Protein AF-A0A6A6WQZ1-F1 (afdb_monomer)

pLDDT: mean 73.21, std 25.08, range [26.8, 96.75]

Foldseek 3Di:
DDDDDDDDDDDDDDDDDDDDDDDDDDDDDDDDDDDDDDDDDDDDDDDDDDDDDDDDDDDDDDDDDDDDPPPPPPPPDDDPPVFKDFDDDDDDDFDPQDPQFLDQDADPDPVFFDFDVVFFFCQPVVQAGVVGYQWDLDAQADADQWALDRAPPDNHDPPDDTDGCLVNQKTWAFQQCADPVGRGGPRGIDIDADPNVGRIDGPHSRDPVVSVVVRVVSVVVRCNGSVDDFQDLVLLLLLLVCCVVCVRGHLSSSQNNSCNAQQPDDFDPDPPDRDSPDPGDRSSRSSVVCSNCVVCSNVSHRDDGPDDPPPPDDDDD

Sequence (317 aa):
MSKRHASPSSAEDRPDTKKPKTTRPDANHNDPNDQLSRSPTLETTKRDVDVPNQENDAEDNDKDAPSKEVQKKLVKTKPPVEIFTACPIPNIVIPPVQPNWGIKPFSTNPLGPQPHPNSPPARTSNAATDPPLWEDRKWRFKSGRYQKSFRPGSPGNPNGPNLDQEDNLVIRLMDMRPTRKDKTPRRIPMVYYYEAKALRKPIDWTDADTLHILNNRRSDNIKSVTRDLPWTESERKYLAKLLIEYPDASITELTERHNYYFMGNFTETTAFSSARLSDGRTIESVRHEYLTWKKEYDAGNVPPADRGPKDTSKEKK

Radius of gyration: 32.29 Å; Cα contacts (8 Å, |Δi|>4): 344; chains: 1; bounding box: 132×78×53 Å

Organism: NCBI:txid1314802

Mean predicted aligned error: 16.2 Å

Structure (mmCIF, N/CA/C/O backbone):
data_AF-A0A6A6WQZ1-F1
#
_entry.id   AF-A0A6A6WQZ1-F1
#
loop_
_atom_site.group_PDB
_atom_site.id
_atom_site.type_symbol
_atom_site.label_atom_id
_atom_site.label_alt_id
_atom_site.label_comp_id
_atom_site.label_asym_id
_atom_site.label_entity_id
_atom_site.label_seq_id
_atom_site.pdbx_PDB_ins_code
_atom_site.Cartn_x
_atom_site.Cartn_y
_atom_site.Cartn_z
_atom_site.occupancy
_atom_site.B_iso_or_equiv
_atom_site.auth_seq_id
_atom_site.auth_comp_id
_atom_site.auth_asym_id
_atom_site.auth_atom_id
_atom_site.pdbx_PDB_model_num
ATOM 1 N N . MET A 1 1 ? -72.504 7.479 -18.243 1.00 38.44 1 MET A N 1
ATOM 2 C CA . MET A 1 1 ? -73.138 8.699 -17.682 1.00 38.44 1 MET A CA 1
ATOM 3 C C . MET A 1 1 ? -72.084 9.811 -17.605 1.00 38.44 1 MET A C 1
ATOM 5 O O . MET A 1 1 ? -70.916 9.461 -17.566 1.00 38.44 1 MET A O 1
ATOM 9 N N . SER A 1 2 ? -72.502 11.085 -17.685 1.00 42.31 2 SER A N 1
ATOM 10 C CA . SER A 1 2 ? -71.783 12.387 -17.542 1.00 42.31 2 SER A CA 1
ATOM 11 C C . SER A 1 2 ? -70.255 12.374 -17.286 1.00 42.31 2 SER A C 1
ATOM 13 O O . SER A 1 2 ? -69.823 11.740 -16.336 1.00 42.31 2 SER A O 1
ATOM 15 N N . LYS A 1 3 ? -69.343 13.032 -18.034 1.00 45.16 3 LYS A N 1
ATOM 16 C CA . LYS A 1 3 ? -69.247 14.413 -18.599 1.00 45.16 3 LYS A CA 1
ATOM 17 C C . LYS A 1 3 ? -69.367 15.579 -17.590 1.00 45.16 3 LYS A C 1
ATOM 19 O O . LYS A 1 3 ? -70.483 15.886 -17.182 1.00 45.16 3 LYS A O 1
ATOM 24 N N . ARG A 1 4 ? -68.235 16.272 -17.333 1.00 46.56 4 ARG A N 1
ATOM 25 C CA . ARG A 1 4 ? -67.964 17.733 -17.097 1.00 46.56 4 ARG A CA 1
ATOM 26 C C . ARG A 1 4 ? -66.522 17.847 -16.535 1.00 46.56 4 ARG A C 1
ATOM 28 O O . ARG A 1 4 ? -66.196 17.088 -15.637 1.00 46.56 4 ARG A O 1
ATOM 35 N N . HIS A 1 5 ? -65.547 18.520 -17.161 1.00 41.59 5 HIS A N 1
ATOM 36 C CA . HIS A 1 5 ? -65.318 19.976 -17.306 1.00 41.59 5 HIS A CA 1
ATOM 37 C C . HIS A 1 5 ? -65.228 20.757 -15.980 1.00 41.59 5 HIS A C 1
ATOM 39 O O . HIS A 1 5 ? -66.264 20.962 -15.356 1.00 41.59 5 HIS A O 1
ATOM 45 N N . ALA A 1 6 ? -64.043 21.292 -15.631 1.00 41.00 6 ALA A N 1
ATOM 46 C CA . ALA A 1 6 ? -63.687 22.719 -15.809 1.00 41.00 6 ALA A CA 1
ATOM 47 C C . ALA A 1 6 ? -62.417 23.143 -15.022 1.00 41.00 6 ALA A C 1
ATOM 49 O O . ALA A 1 6 ? -62.263 22.788 -13.859 1.00 41.00 6 ALA A O 1
ATOM 50 N N . SER A 1 7 ? -61.589 23.996 -15.639 1.00 41.81 7 SER A N 1
ATOM 51 C CA . SER A 1 7 ? -60.687 24.959 -14.971 1.00 41.81 7 SER A CA 1
ATOM 52 C C . SER A 1 7 ? -61.086 26.369 -15.433 1.00 41.81 7 SER A C 1
ATOM 54 O O . SER A 1 7 ? -61.487 26.509 -16.591 1.00 41.81 7 SER A O 1
ATOM 56 N N . PRO A 1 8 ? -61.049 27.394 -14.562 1.00 53.19 8 PRO A N 1
ATOM 57 C CA . PRO A 1 8 ? -60.211 28.597 -14.794 1.00 53.19 8 PRO A CA 1
ATOM 58 C C . PRO A 1 8 ? -59.535 29.092 -13.481 1.00 53.19 8 PRO A C 1
ATOM 60 O O . PRO A 1 8 ? -60.045 28.831 -12.401 1.00 53.19 8 PRO A O 1
ATOM 63 N N . SER A 1 9 ? -58.312 29.641 -13.453 1.00 37.84 9 SER A N 1
ATOM 64 C CA . SER A 1 9 ? -57.797 30.934 -13.975 1.00 37.84 9 SER A CA 1
ATOM 65 C C . SER A 1 9 ? -58.206 32.190 -13.180 1.00 37.84 9 SER A C 1
ATOM 67 O O . SER A 1 9 ? -59.390 32.514 -13.158 1.00 37.84 9 SER A O 1
ATOM 69 N N . SER A 1 10 ? -57.210 32.913 -12.628 1.00 38.06 10 SER A N 1
ATOM 70 C CA . SER A 1 10 ? -57.049 34.391 -12.447 1.00 38.06 10 SER A CA 1
ATOM 71 C C . SER A 1 10 ? -55.924 34.627 -11.411 1.00 38.06 10 SER A C 1
ATOM 73 O O . SER A 1 10 ? -55.956 33.994 -10.362 1.00 38.06 10 SER A O 1
ATOM 75 N N . ALA A 1 11 ? -54.792 35.276 -11.727 1.00 36.31 11 ALA A N 1
ATOM 76 C CA . ALA A 1 11 ? -54.570 36.738 -11.802 1.00 36.31 11 ALA A CA 1
ATOM 77 C C . ALA A 1 11 ? -54.721 37.405 -10.417 1.00 36.31 11 ALA A C 1
ATOM 79 O O . ALA A 1 11 ? -55.647 37.071 -9.695 1.00 36.31 11 ALA A O 1
ATOM 80 N N . GLU A 1 12 ? -53.920 38.345 -9.925 1.00 36.75 12 GLU A N 1
ATOM 81 C CA . GLU A 1 12 ? -52.707 39.092 -10.287 1.00 36.75 12 GLU A CA 1
ATOM 82 C C . GLU A 1 12 ? -52.446 39.953 -9.028 1.00 36.75 12 GLU A C 1
ATOM 84 O O . GLU A 1 12 ? -53.422 40.470 -8.493 1.00 36.75 12 GLU A O 1
ATOM 89 N N . ASP A 1 13 ? -51.205 40.151 -8.557 1.00 40.47 13 ASP A N 1
ATOM 90 C CA . ASP A 1 13 ? -50.828 41.470 -8.005 1.00 40.47 13 ASP A CA 1
ATOM 91 C C . ASP A 1 13 ? -49.309 41.674 -7.814 1.00 40.47 13 ASP A C 1
ATOM 93 O O . ASP A 1 13 ? -48.559 40.774 -7.425 1.00 40.47 13 ASP A O 1
ATOM 97 N N . ARG A 1 14 ? -48.870 42.908 -8.079 1.00 40.16 14 ARG A N 1
ATOM 98 C CA . ARG A 1 14 ? -47.557 43.533 -7.801 1.00 40.16 14 ARG A CA 1
ATOM 99 C C . ARG A 1 14 ? -47.879 45.020 -7.585 1.00 40.16 14 ARG A C 1
ATOM 101 O O . ARG A 1 14 ? -48.588 45.552 -8.436 1.00 40.16 14 ARG A O 1
ATOM 108 N N . PRO A 1 15 ? -47.339 45.732 -6.568 1.00 50.59 15 PRO A N 1
ATOM 109 C CA . PRO A 1 15 ? -45.917 46.147 -6.557 1.00 50.59 15 PRO A CA 1
ATOM 110 C C . PRO A 1 15 ? -45.350 46.263 -5.096 1.00 50.59 15 PRO A C 1
ATOM 112 O O . PRO A 1 15 ? -45.863 45.584 -4.216 1.00 50.59 15 PRO A O 1
ATOM 115 N N . ASP A 1 16 ? -44.296 47.007 -4.702 1.00 35.72 16 ASP A N 1
ATOM 116 C CA . ASP A 1 16 ? -43.345 47.877 -5.420 1.00 35.72 16 ASP A CA 1
ATOM 117 C C . ASP A 1 16 ? -41.911 47.917 -4.799 1.00 35.72 16 ASP A C 1
ATOM 119 O O . ASP A 1 16 ? -41.604 47.279 -3.795 1.00 35.72 16 ASP A O 1
ATOM 123 N N . THR A 1 17 ? -41.033 48.702 -5.431 1.00 37.03 17 THR A N 1
ATOM 124 C CA . THR A 1 17 ? -39.712 49.236 -5.035 1.00 37.03 17 THR A CA 1
ATOM 125 C C . THR A 1 17 ? -39.375 49.479 -3.541 1.00 37.03 17 THR A C 1
ATOM 127 O O . THR A 1 17 ? -40.153 50.034 -2.768 1.00 37.03 17 THR A O 1
ATOM 130 N N . LYS A 1 18 ? -38.082 49.284 -3.194 1.00 39.72 18 LYS A N 1
ATOM 131 C CA . LYS A 1 18 ? -37.127 50.385 -2.866 1.00 39.72 18 LYS A CA 1
ATOM 132 C C . LYS A 1 18 ? -35.664 49.919 -2.703 1.00 39.72 18 LYS A C 1
ATOM 134 O O . LYS A 1 18 ? -35.382 48.928 -2.043 1.00 39.72 18 LYS A O 1
ATOM 139 N N . LYS A 1 19 ? -34.721 50.687 -3.275 1.00 43.44 19 LYS A N 1
ATOM 140 C CA . LYS A 1 19 ? -33.262 50.653 -2.990 1.00 43.44 19 LYS A CA 1
ATOM 141 C C . LYS A 1 19 ? -32.906 51.717 -1.934 1.00 43.44 19 LYS A C 1
ATOM 143 O O . LYS A 1 19 ? -33.591 52.736 -1.868 1.00 43.44 19 LYS A O 1
ATOM 148 N N . PRO A 1 20 ? -31.803 51.542 -1.186 1.00 43.19 20 PRO A N 1
ATOM 149 C CA . PRO A 1 20 ? -30.612 52.405 -1.361 1.00 43.19 20 PRO A CA 1
ATOM 150 C C . PRO A 1 20 ? -29.307 51.568 -1.391 1.00 43.19 20 PRO A C 1
ATOM 152 O O . PRO A 1 20 ? -29.248 50.503 -0.795 1.00 43.19 20 PRO A O 1
ATOM 155 N N . LYS A 1 21 ? -28.279 51.837 -2.210 1.00 34.66 21 LYS A N 1
ATOM 156 C CA . LYS A 1 21 ? -27.406 53.020 -2.431 1.00 34.66 21 LYS A CA 1
ATOM 157 C C . LYS A 1 21 ? -26.133 53.025 -1.552 1.00 34.66 21 LYS A C 1
ATOM 159 O O . LYS A 1 21 ? -26.102 53.619 -0.487 1.00 34.66 21 LYS A O 1
ATOM 164 N N . THR A 1 22 ? -25.104 52.372 -2.099 1.00 35.00 22 THR A N 1
ATOM 165 C CA . THR A 1 22 ? -23.663 52.712 -2.145 1.00 35.00 22 THR A CA 1
ATOM 166 C C . THR A 1 22 ? -23.015 53.581 -1.054 1.00 35.00 22 THR A C 1
ATOM 168 O O . THR A 1 22 ? -23.279 54.779 -1.007 1.00 35.00 22 THR A O 1
ATOM 171 N N . THR A 1 23 ? -21.944 53.046 -0.444 1.00 33.31 23 THR A N 1
ATOM 172 C CA . THR A 1 23 ? -20.704 53.813 -0.188 1.00 33.31 23 THR A CA 1
ATOM 173 C C . THR A 1 23 ? -19.458 52.931 -0.360 1.00 33.31 23 THR A C 1
ATOM 175 O O . THR A 1 23 ? -19.413 51.807 0.134 1.00 33.31 23 THR A O 1
ATOM 178 N N . ARG A 1 24 ? -18.444 53.459 -1.051 1.00 38.16 24 ARG A N 1
ATOM 179 C CA . ARG A 1 24 ? -17.049 52.979 -1.111 1.00 38.16 24 ARG A CA 1
ATOM 180 C C . ARG A 1 24 ? -16.155 54.081 -0.520 1.00 38.16 24 ARG A C 1
ATOM 182 O O . ARG A 1 24 ? -16.582 55.236 -0.505 1.00 38.16 24 ARG A O 1
ATOM 189 N N . PRO A 1 25 ? -14.917 53.760 -0.130 1.00 42.81 25 PRO A N 1
ATOM 190 C CA . PRO A 1 25 ? -13.801 54.630 -0.504 1.00 42.81 25 PRO A CA 1
ATOM 191 C C . PRO A 1 25 ? -12.680 53.868 -1.234 1.00 42.81 25 PRO A C 1
ATOM 193 O O . PRO A 1 25 ? -12.572 52.646 -1.127 1.00 42.81 25 PRO A O 1
ATOM 196 N N . ASP A 1 26 ? -11.889 54.610 -2.011 1.00 34.75 26 ASP A N 1
ATOM 197 C CA . ASP A 1 26 ? -10.860 54.117 -2.942 1.00 34.75 26 ASP A CA 1
ATOM 198 C C . ASP A 1 26 ? -9.410 54.339 -2.425 1.00 34.75 26 ASP A C 1
ATOM 200 O O . ASP A 1 26 ? -9.208 54.729 -1.275 1.00 34.75 26 ASP A O 1
ATOM 204 N N . ALA A 1 27 ? -8.429 54.152 -3.329 1.00 31.80 27 ALA A N 1
ATOM 205 C CA . ALA A 1 27 ? -6.963 54.291 -3.197 1.00 31.80 27 ALA A CA 1
ATOM 206 C C . ALA A 1 27 ? -6.252 53.128 -2.455 1.00 31.80 27 ALA A C 1
ATOM 208 O O . ALA A 1 27 ? -6.737 52.636 -1.447 1.00 31.80 27 ALA A O 1
ATOM 209 N N . ASN A 1 28 ? -5.084 52.619 -2.877 1.00 32.66 28 ASN A N 1
ATOM 210 C CA . ASN A 1 28 ? -4.167 52.959 -3.986 1.00 32.66 28 ASN A CA 1
ATOM 211 C C . ASN A 1 28 ? -3.315 51.694 -4.329 1.00 32.66 28 ASN A C 1
ATOM 213 O O . ASN A 1 28 ? -3.323 50.761 -3.531 1.00 32.66 28 ASN A O 1
ATOM 217 N N . HIS A 1 29 ? -2.547 51.537 -5.419 1.00 33.94 29 HIS A N 1
ATOM 218 C CA . HIS A 1 29 ? -2.194 52.366 -6.591 1.00 33.94 29 HIS A CA 1
ATOM 219 C C . HIS A 1 29 ? -1.757 51.433 -7.764 1.00 33.94 29 HIS A C 1
ATOM 221 O O . HIS A 1 29 ? -1.625 50.231 -7.543 1.00 33.94 29 HIS A O 1
ATOM 227 N N . ASN A 1 30 ? -1.462 51.963 -8.962 1.00 32.16 30 ASN A N 1
ATOM 228 C CA . ASN A 1 30 ? -0.764 51.269 -10.068 1.00 32.16 30 ASN A CA 1
ATOM 229 C C . ASN A 1 30 ? 0.219 52.251 -10.737 1.00 32.16 30 ASN A C 1
ATOM 231 O O . ASN A 1 30 ? -0.228 53.342 -11.072 1.00 32.16 30 ASN A O 1
ATOM 235 N N . ASP A 1 31 ? 1.486 51.866 -10.958 1.00 35.47 31 ASP A N 1
ATOM 236 C CA . ASP A 1 31 ? 2.134 51.793 -12.294 1.00 35.47 31 ASP A CA 1
ATOM 237 C C . ASP A 1 31 ? 3.596 51.251 -12.202 1.00 35.47 31 ASP A C 1
ATOM 239 O O . ASP A 1 31 ? 4.033 50.941 -11.088 1.00 35.47 31 ASP A O 1
ATOM 243 N N . PRO A 1 32 ? 4.316 50.985 -13.324 1.00 50.38 32 PRO A N 1
ATOM 244 C CA . PRO A 1 32 ? 5.380 49.972 -13.372 1.00 50.38 32 PRO A CA 1
ATOM 245 C C . PRO A 1 32 ? 6.789 50.547 -13.661 1.00 50.38 32 PRO A C 1
ATOM 247 O O . PRO A 1 32 ? 7.023 51.743 -13.538 1.00 50.38 32 PRO A O 1
ATOM 250 N N . ASN A 1 33 ? 7.687 49.672 -14.144 1.00 29.98 33 ASN A N 1
ATOM 251 C CA . ASN A 1 33 ? 9.053 49.930 -14.632 1.00 29.98 33 ASN A CA 1
ATOM 252 C C . ASN A 1 33 ? 10.106 50.248 -13.548 1.00 29.98 33 ASN A C 1
ATOM 254 O O . ASN A 1 33 ? 10.109 51.329 -12.977 1.00 29.98 33 ASN A O 1
ATOM 258 N N . ASP A 1 34 ? 11.086 49.353 -13.373 1.00 28.61 34 ASP A N 1
ATOM 259 C CA . ASP A 1 34 ? 12.431 49.632 -13.904 1.00 28.61 34 ASP A CA 1
ATOM 260 C C . ASP A 1 34 ? 13.259 48.341 -14.086 1.00 28.61 34 ASP A C 1
ATOM 262 O O . ASP A 1 34 ? 13.007 47.311 -13.452 1.00 28.61 34 ASP A O 1
ATOM 266 N N . GLN A 1 35 ? 14.253 48.395 -14.970 1.00 32.22 35 GLN A N 1
ATOM 267 C CA . GLN A 1 35 ? 15.334 47.416 -15.058 1.00 32.22 35 GLN A CA 1
ATOM 268 C C . GLN A 1 35 ? 16.451 47.793 -14.071 1.00 32.22 35 GLN A C 1
ATOM 270 O O . GLN A 1 35 ? 16.638 48.968 -13.789 1.00 32.22 35 GLN A O 1
ATOM 275 N N . LEU A 1 36 ? 17.265 46.822 -13.632 1.00 30.25 36 LEU A N 1
ATOM 276 C CA . LEU A 1 36 ? 18.736 46.843 -13.788 1.00 30.25 36 LEU A CA 1
ATOM 277 C C . LEU A 1 36 ? 19.441 45.771 -12.934 1.00 30.25 36 LEU A C 1
ATOM 279 O O . LEU A 1 36 ? 19.345 45.723 -11.714 1.00 30.25 36 LEU A O 1
ATOM 283 N N . SER A 1 37 ? 20.222 44.949 -13.632 1.00 27.50 37 SER A N 1
ATOM 284 C CA . SER A 1 37 ? 21.596 44.537 -13.315 1.00 27.50 37 SER A CA 1
ATOM 285 C C . SER A 1 37 ? 22.143 44.709 -11.883 1.00 27.50 37 SER A C 1
ATOM 287 O O . SER A 1 37 ? 22.394 45.835 -11.457 1.00 27.50 37 SER A O 1
ATOM 289 N N . ARG A 1 38 ? 22.611 43.600 -11.278 1.00 30.91 38 ARG A N 1
ATOM 290 C CA . ARG A 1 38 ? 24.057 43.309 -11.049 1.00 30.91 38 ARG A CA 1
ATOM 291 C C . ARG A 1 38 ? 24.291 42.060 -10.179 1.00 30.91 38 ARG A C 1
ATOM 293 O O . ARG A 1 38 ? 23.791 41.969 -9.065 1.00 30.91 38 ARG A O 1
ATOM 300 N N . SER A 1 39 ? 25.159 41.162 -10.648 1.00 36.31 39 SER A N 1
ATOM 301 C CA . SER A 1 39 ? 26.052 40.368 -9.780 1.00 36.31 39 SER A CA 1
ATOM 302 C C . SER A 1 39 ? 27.320 41.194 -9.503 1.00 36.31 39 SER A C 1
ATOM 304 O O . SER A 1 39 ? 27.698 41.991 -10.366 1.00 36.31 39 SER A O 1
ATOM 306 N N . PRO A 1 40 ? 27.934 41.083 -8.311 1.00 41.22 40 PRO A N 1
ATOM 307 C CA . PRO A 1 40 ? 29.169 40.285 -8.125 1.00 41.22 40 PRO A CA 1
ATOM 308 C C . PRO A 1 40 ? 29.080 39.355 -6.878 1.00 41.22 40 PRO A C 1
ATOM 310 O O . PRO A 1 40 ? 28.204 39.570 -6.049 1.00 41.22 40 PRO A O 1
ATOM 313 N N . THR A 1 41 ? 29.809 38.244 -6.665 1.00 26.80 41 THR A N 1
ATOM 314 C CA . THR A 1 41 ? 31.209 37.803 -6.933 1.00 26.80 41 THR A CA 1
ATOM 315 C C . THR A 1 41 ? 32.143 37.988 -5.717 1.00 26.80 41 THR A C 1
ATOM 317 O O . THR A 1 41 ? 32.529 39.119 -5.458 1.00 26.80 41 THR A O 1
ATOM 320 N N . LEU A 1 42 ? 32.569 36.859 -5.100 1.00 31.78 42 LEU A N 1
ATOM 321 C CA . LEU A 1 42 ? 33.780 36.650 -4.247 1.00 31.78 42 LEU A CA 1
ATOM 322 C C . LEU A 1 42 ? 33.879 37.518 -2.946 1.00 31.78 42 LEU A C 1
ATOM 324 O O . LEU A 1 42 ? 33.138 38.477 -2.791 1.00 31.78 42 LEU A O 1
ATOM 328 N N . GLU A 1 43 ? 34.693 37.255 -1.910 1.00 28.81 43 GLU A N 1
ATOM 329 C CA . GLU A 1 43 ? 35.534 36.107 -1.512 1.00 28.81 43 GLU A CA 1
ATOM 330 C C . GLU A 1 43 ? 35.799 36.105 0.016 1.00 28.81 43 GLU A C 1
ATOM 332 O O . GLU A 1 43 ? 35.613 37.111 0.690 1.00 28.81 43 GLU A O 1
ATOM 337 N N . THR A 1 44 ? 36.272 34.962 0.525 1.00 28.88 44 THR A N 1
ATOM 338 C CA . THR A 1 44 ? 37.257 34.766 1.614 1.00 28.88 44 THR A CA 1
ATOM 339 C C . THR A 1 44 ? 37.461 35.839 2.702 1.00 28.88 44 THR A C 1
ATOM 341 O O . THR A 1 44 ? 38.080 36.870 2.456 1.00 28.88 44 THR A O 1
ATOM 344 N N . THR A 1 45 ? 37.253 35.439 3.968 1.00 30.05 45 THR A N 1
ATOM 345 C CA . THR A 1 45 ? 38.108 35.902 5.083 1.00 30.05 45 THR A CA 1
ATOM 346 C C . THR A 1 45 ? 38.458 34.740 6.016 1.00 30.05 45 THR A C 1
ATOM 348 O O . THR A 1 45 ? 37.577 34.122 6.610 1.00 30.05 45 THR A O 1
ATOM 351 N N . LYS A 1 46 ? 39.758 34.452 6.155 1.00 31.94 46 LYS A N 1
ATOM 352 C CA . LYS A 1 46 ? 40.308 33.521 7.155 1.00 31.94 46 LYS A CA 1
ATOM 353 C C . LYS A 1 46 ? 40.298 34.153 8.551 1.00 31.94 46 LYS A C 1
ATOM 355 O O . LYS A 1 46 ? 40.479 35.365 8.661 1.00 31.94 46 LYS A O 1
ATOM 360 N N . ARG A 1 47 ? 40.246 33.330 9.602 1.00 32.56 47 ARG A N 1
ATOM 361 C CA . ARG A 1 47 ? 40.948 33.605 10.867 1.00 32.56 47 ARG A CA 1
ATOM 362 C C . ARG A 1 47 ? 41.505 32.311 11.443 1.00 32.56 47 ARG A C 1
ATOM 364 O O . ARG A 1 47 ? 40.741 31.434 11.833 1.00 32.56 47 ARG A O 1
ATOM 371 N N . ASP A 1 48 ? 42.825 32.245 11.487 1.00 28.81 48 ASP A N 1
ATOM 372 C CA . ASP A 1 48 ? 43.590 31.257 12.235 1.00 28.81 48 ASP A CA 1
ATOM 373 C C . ASP A 1 48 ? 43.626 31.653 13.725 1.00 28.81 48 ASP A C 1
ATOM 375 O O . ASP A 1 48 ? 43.641 32.845 14.049 1.00 28.81 48 ASP A O 1
ATOM 379 N N . VAL A 1 49 ? 43.668 30.667 14.625 1.00 34.94 49 VAL A N 1
ATOM 380 C CA . VAL A 1 49 ? 44.219 30.811 15.984 1.00 34.94 49 VAL A CA 1
ATOM 381 C C . VAL A 1 49 ? 44.985 29.528 16.291 1.00 34.94 49 VAL A C 1
ATOM 383 O O . VAL A 1 49 ? 44.421 28.438 16.223 1.00 34.94 49 VAL A O 1
ATOM 386 N N . ASP A 1 50 ? 46.264 29.686 16.604 1.00 30.00 50 ASP A N 1
ATOM 387 C CA . ASP A 1 50 ? 47.248 28.619 16.770 1.00 30.00 50 ASP A CA 1
ATOM 388 C C . ASP A 1 50 ? 47.573 28.385 18.263 1.00 30.00 50 ASP A C 1
ATOM 390 O O . ASP A 1 50 ? 47.705 29.360 19.002 1.00 30.00 50 ASP A O 1
ATOM 394 N N . VAL A 1 51 ? 47.844 27.112 18.621 1.00 34.62 51 VAL A N 1
ATOM 395 C CA . VAL A 1 51 ? 48.956 26.670 19.520 1.00 34.62 51 VAL A CA 1
ATOM 396 C C . VAL A 1 51 ? 48.805 26.941 21.051 1.00 34.62 51 VAL A C 1
ATOM 398 O O . VAL A 1 51 ? 48.093 27.869 21.426 1.00 34.62 51 VAL A O 1
ATOM 401 N N . PRO A 1 52 ? 49.432 26.159 21.984 1.00 40.09 52 PRO A N 1
ATOM 402 C CA . PRO A 1 52 ? 50.471 25.122 21.820 1.00 40.09 52 PRO A CA 1
ATOM 403 C C . PRO A 1 52 ? 50.194 23.694 22.354 1.00 40.09 52 PRO A C 1
ATOM 405 O O . PRO A 1 52 ? 49.217 23.399 23.036 1.00 40.09 52 PRO A O 1
ATOM 408 N N . ASN A 1 53 ? 51.168 22.840 22.020 1.00 30.27 53 ASN A N 1
ATOM 409 C CA . ASN A 1 53 ? 51.426 21.445 22.393 1.00 30.27 53 ASN A CA 1
ATOM 410 C C . ASN A 1 53 ? 52.317 21.319 23.660 1.00 30.27 53 ASN A C 1
ATOM 412 O O . ASN A 1 53 ? 52.997 22.290 23.975 1.00 30.27 53 ASN A O 1
ATOM 416 N N . GLN A 1 54 ? 52.357 20.139 24.306 1.00 32.19 54 GLN A N 1
ATOM 417 C CA . GLN A 1 54 ? 53.517 19.469 24.962 1.00 32.19 54 GLN A CA 1
ATOM 418 C C . GLN A 1 54 ? 53.026 18.152 25.624 1.00 32.19 54 GLN A C 1
ATOM 420 O O . GLN A 1 54 ? 52.074 18.175 26.397 1.00 32.19 54 GLN A O 1
ATOM 425 N N . GLU A 1 55 ? 53.424 16.963 25.152 1.00 33.28 55 GLU A N 1
ATOM 426 C CA . GLU A 1 55 ? 54.697 16.227 25.376 1.00 33.28 55 GLU A CA 1
ATOM 427 C C . GLU A 1 55 ? 54.741 15.400 26.680 1.00 33.28 55 GLU A C 1
ATOM 429 O O . GLU A 1 55 ? 54.778 15.950 27.777 1.00 33.28 55 GLU A O 1
ATOM 434 N N . ASN A 1 56 ? 54.781 14.065 26.538 1.00 29.19 56 ASN A N 1
ATOM 435 C CA . ASN A 1 56 ? 55.866 13.225 27.070 1.00 29.19 56 ASN A CA 1
ATOM 436 C C . ASN A 1 56 ? 55.793 11.769 26.555 1.00 29.19 56 ASN A C 1
ATOM 438 O O . ASN A 1 56 ? 54.724 11.163 26.482 1.00 29.19 56 ASN A O 1
ATOM 442 N N . ASP A 1 57 ? 56.974 11.251 26.224 1.00 30.52 57 ASP A N 1
ATOM 443 C CA . ASP A 1 57 ? 57.350 9.868 25.889 1.00 30.52 57 ASP A CA 1
ATOM 444 C C . ASP A 1 57 ? 57.256 8.920 27.113 1.00 30.52 57 ASP A C 1
ATOM 446 O O . ASP A 1 57 ? 57.019 9.380 28.229 1.00 30.52 57 ASP A O 1
ATOM 450 N N . ALA A 1 58 ? 57.551 7.614 27.071 1.00 31.66 58 ALA A N 1
ATOM 451 C CA . ALA A 1 58 ? 57.373 6.513 26.108 1.00 31.66 58 ALA A CA 1
ATOM 452 C C . ALA A 1 58 ? 57.826 5.228 26.841 1.00 31.66 58 ALA A C 1
ATOM 454 O O . ALA A 1 58 ? 58.779 5.305 27.610 1.00 31.66 58 ALA A O 1
ATOM 455 N N . GLU A 1 59 ? 57.231 4.053 26.590 1.00 31.97 59 GLU A N 1
ATOM 456 C CA . GLU A 1 59 ? 57.923 2.774 26.861 1.00 31.97 59 GLU A CA 1
ATOM 457 C C . GLU A 1 59 ? 57.331 1.583 26.076 1.00 31.97 59 GLU A C 1
ATOM 459 O O . GLU A 1 59 ? 56.184 1.179 26.250 1.00 31.97 59 GLU A O 1
ATOM 464 N N . ASP A 1 60 ? 58.160 1.101 25.151 1.00 30.03 60 ASP A N 1
ATOM 465 C CA . ASP A 1 60 ? 58.392 -0.270 24.676 1.00 30.03 60 ASP A CA 1
ATOM 466 C C . ASP A 1 60 ? 57.385 -1.407 24.999 1.00 30.03 60 ASP A C 1
ATOM 468 O O . ASP A 1 60 ? 57.165 -1.765 26.157 1.00 30.03 60 ASP A O 1
ATOM 472 N N . ASN A 1 61 ? 56.906 -2.105 23.957 1.00 32.25 61 ASN A N 1
ATOM 473 C CA . ASN A 1 61 ? 57.184 -3.546 23.815 1.00 32.25 61 ASN A CA 1
ATOM 474 C C . ASN A 1 61 ? 56.880 -4.078 22.402 1.00 32.25 61 ASN A C 1
ATOM 476 O O . ASN A 1 61 ? 55.781 -3.928 21.865 1.00 32.25 61 ASN A O 1
ATOM 480 N N . ASP A 1 62 ? 57.871 -4.768 21.851 1.00 31.59 62 ASP A N 1
ATOM 481 C CA . ASP A 1 62 ? 57.896 -5.385 20.527 1.00 31.59 62 ASP A CA 1
ATOM 482 C C . ASP A 1 62 ? 57.050 -6.679 20.421 1.00 31.59 62 ASP A C 1
ATOM 484 O O . ASP A 1 62 ? 56.968 -7.460 21.380 1.00 31.59 62 ASP A O 1
ATOM 488 N N . LYS A 1 63 ? 56.460 -6.927 19.236 1.00 35.62 63 LYS A N 1
ATOM 489 C CA . LYS A 1 63 ? 56.202 -8.269 18.662 1.00 35.62 63 LYS A CA 1
ATOM 490 C C . LYS A 1 63 ? 55.565 -8.220 17.271 1.00 35.62 63 LYS A C 1
ATOM 492 O O . LYS A 1 63 ? 54.363 -7.996 17.115 1.00 35.62 63 LYS A O 1
ATOM 497 N N . ASP A 1 64 ? 56.378 -8.576 16.282 1.00 32.62 64 ASP A N 1
ATOM 498 C CA . ASP A 1 64 ? 55.987 -8.878 14.906 1.00 32.62 64 ASP A CA 1
ATOM 499 C C . ASP A 1 64 ? 54.767 -9.811 14.773 1.00 32.62 64 ASP A C 1
ATOM 501 O O . ASP A 1 64 ? 54.729 -10.927 15.299 1.00 32.62 64 ASP A O 1
ATOM 505 N N . ALA A 1 65 ? 53.821 -9.405 13.923 1.00 35.69 65 ALA A N 1
ATOM 506 C CA . ALA A 1 65 ? 52.857 -10.296 13.285 1.00 35.69 65 ALA A CA 1
ATOM 507 C C . ALA A 1 65 ? 52.613 -9.822 11.837 1.00 35.69 65 ALA A C 1
ATOM 509 O O . ALA A 1 65 ? 52.252 -8.661 11.628 1.00 35.69 65 ALA A O 1
ATOM 510 N N . PRO A 1 66 ? 52.794 -10.677 10.810 1.00 35.62 66 PRO A N 1
ATOM 511 C CA . PRO A 1 66 ? 52.817 -10.221 9.424 1.00 35.62 66 PRO A CA 1
ATOM 512 C C . PRO A 1 66 ? 51.429 -9.786 8.940 1.00 35.62 66 PRO A C 1
ATOM 514 O O . PRO A 1 66 ? 50.508 -10.598 8.796 1.00 35.62 66 PRO A O 1
ATOM 517 N N . SER A 1 67 ? 51.304 -8.496 8.622 1.00 32.62 67 SER A N 1
ATOM 518 C CA . SER A 1 67 ? 50.123 -7.927 7.976 1.00 32.62 67 SER A CA 1
ATOM 519 C C . SER A 1 67 ? 49.904 -8.572 6.605 1.00 32.62 67 SER A C 1
ATOM 521 O O . SER A 1 67 ? 50.643 -8.327 5.651 1.00 32.62 67 SER A O 1
ATOM 523 N N . LYS A 1 68 ? 48.864 -9.404 6.484 1.00 38.16 68 LYS A N 1
ATOM 524 C CA . LYS A 1 68 ? 48.385 -9.852 5.173 1.00 38.16 68 LYS A CA 1
ATOM 525 C C . LYS A 1 68 ? 47.664 -8.692 4.496 1.00 38.16 68 LYS A C 1
ATOM 527 O O . LYS A 1 68 ? 46.486 -8.458 4.768 1.00 38.16 68 LYS A O 1
ATOM 532 N N . GLU A 1 69 ? 48.349 -8.026 3.569 1.00 36.84 69 GLU A N 1
ATOM 533 C CA . GLU A 1 69 ? 47.720 -7.140 2.588 1.00 36.84 69 GLU A CA 1
ATOM 534 C C . GLU A 1 69 ? 46.664 -7.908 1.782 1.00 36.84 69 GLU A C 1
ATOM 536 O O . GLU A 1 69 ? 46.927 -8.515 0.741 1.00 36.84 69 GLU A O 1
ATOM 541 N N . VAL A 1 70 ? 45.417 -7.862 2.249 1.00 38.91 70 VAL A N 1
ATOM 542 C CA . VAL A 1 70 ? 44.270 -8.238 1.430 1.00 38.91 70 VAL A CA 1
ATOM 543 C C . VAL A 1 70 ? 44.067 -7.115 0.425 1.00 38.91 70 VAL A C 1
ATOM 545 O O . VAL A 1 70 ? 43.342 -6.152 0.684 1.00 38.91 70 VAL A O 1
ATOM 548 N N . GLN A 1 71 ? 44.711 -7.252 -0.736 1.00 40.09 71 GLN A N 1
ATOM 549 C CA . GLN A 1 71 ? 44.452 -6.419 -1.905 1.00 40.09 71 GLN A CA 1
ATOM 550 C C . GLN A 1 71 ? 42.969 -6.534 -2.275 1.00 40.09 71 GLN A C 1
ATOM 552 O O . GLN A 1 71 ? 42.547 -7.428 -3.016 1.00 40.09 71 GLN A O 1
ATOM 557 N N . LYS A 1 72 ? 42.152 -5.614 -1.752 1.00 40.91 72 LYS A N 1
ATOM 558 C CA . LYS A 1 72 ? 40.776 -5.418 -2.196 1.00 40.91 72 LYS A CA 1
ATOM 559 C C . LYS A 1 72 ? 40.842 -4.985 -3.652 1.00 40.91 72 LYS A C 1
ATOM 561 O O . LYS A 1 72 ? 41.019 -3.803 -3.938 1.00 40.91 72 LYS A O 1
ATOM 566 N N . LYS A 1 73 ? 40.691 -5.945 -4.572 1.00 39.66 73 LYS A N 1
ATOM 567 C CA . LYS A 1 73 ? 40.433 -5.654 -5.983 1.00 39.66 73 LYS A CA 1
ATOM 568 C C . LYS A 1 73 ? 39.284 -4.660 -6.027 1.00 39.66 73 LYS A C 1
ATOM 570 O O . LYS A 1 73 ? 38.161 -4.994 -5.649 1.00 39.66 73 LYS A O 1
ATOM 575 N N . LEU A 1 74 ? 39.589 -3.442 -6.461 1.00 41.06 74 LEU A N 1
ATOM 576 C CA . LEU A 1 74 ? 38.599 -2.407 -6.683 1.00 41.06 74 LEU A CA 1
ATOM 577 C C . LEU A 1 74 ? 37.746 -2.873 -7.866 1.00 41.06 74 LEU A C 1
ATOM 579 O O . LEU A 1 74 ? 38.096 -2.653 -9.027 1.00 41.06 74 LEU A O 1
ATOM 583 N N . VAL A 1 75 ? 36.668 -3.604 -7.573 1.00 46.72 75 VAL A N 1
ATOM 584 C CA . VAL A 1 75 ? 35.679 -3.982 -8.579 1.00 46.72 75 VAL A CA 1
ATOM 585 C C . VAL A 1 75 ? 35.134 -2.672 -9.120 1.00 46.72 75 VAL A C 1
ATOM 587 O O . VAL A 1 75 ? 34.430 -1.952 -8.416 1.00 46.72 75 VAL A O 1
ATOM 590 N N . LYS A 1 76 ? 35.516 -2.338 -10.356 1.00 42.22 76 LYS A N 1
ATOM 591 C CA . LYS A 1 76 ? 34.954 -1.208 -11.089 1.00 42.22 76 LYS A CA 1
ATOM 592 C C . LYS A 1 76 ? 33.478 -1.515 -11.312 1.00 42.22 76 LYS A C 1
ATOM 594 O O . LYS A 1 76 ? 33.123 -2.175 -12.287 1.00 42.22 76 LYS A O 1
ATOM 599 N N . THR A 1 77 ? 32.631 -1.073 -10.388 1.00 47.56 77 THR A N 1
ATOM 600 C CA . THR A 1 77 ? 31.185 -1.060 -10.571 1.00 47.56 77 THR A CA 1
ATOM 601 C C . THR A 1 77 ? 30.902 -0.295 -11.853 1.00 47.56 77 THR A C 1
ATOM 603 O O . THR A 1 77 ? 31.272 0.874 -11.988 1.00 47.56 77 THR A O 1
ATOM 606 N N . LYS A 1 78 ? 30.299 -0.983 -12.828 1.00 49.09 78 LYS A N 1
ATOM 607 C CA . LYS A 1 78 ? 29.877 -0.362 -14.082 1.00 49.09 78 LYS A CA 1
ATOM 608 C C . LYS A 1 78 ? 28.996 0.856 -13.778 1.00 49.09 78 LYS A C 1
ATOM 610 O O . LYS A 1 78 ? 28.241 0.820 -12.801 1.00 49.09 78 LYS A O 1
ATOM 615 N N . PRO A 1 79 ? 29.053 1.924 -14.594 1.00 46.09 79 PRO A N 1
ATOM 616 C CA . PRO A 1 79 ? 28.154 3.054 -14.416 1.00 46.09 79 PRO A CA 1
ATOM 617 C C . PRO A 1 79 ? 26.696 2.552 -14.448 1.00 46.09 79 PRO A C 1
ATOM 619 O O . PRO A 1 79 ? 26.348 1.766 -15.332 1.00 46.09 79 PRO A O 1
ATOM 622 N N . PRO A 1 80 ? 25.819 3.001 -13.527 1.00 54.50 80 PRO A N 1
ATOM 623 C CA . PRO A 1 80 ? 24.498 2.398 -13.280 1.00 54.50 80 PRO A CA 1
ATOM 624 C C . PRO A 1 80 ? 23.473 2.572 -14.419 1.00 54.50 80 PRO A C 1
ATOM 626 O O . PRO A 1 80 ? 22.291 2.287 -14.243 1.00 54.50 80 PRO A O 1
ATOM 629 N N . VAL A 1 81 ? 23.911 3.062 -15.579 1.00 58.12 81 VAL A N 1
ATOM 630 C CA . VAL A 1 81 ? 23.099 3.283 -16.780 1.00 58.12 81 VAL A CA 1
ATOM 631 C C . VAL A 1 81 ? 23.079 2.040 -17.682 1.00 58.12 81 VAL A C 1
ATOM 633 O O . VAL A 1 81 ? 22.078 1.817 -18.350 1.00 58.12 81 VAL A O 1
ATOM 636 N N . GLU A 1 82 ? 24.120 1.194 -17.667 1.00 67.94 82 GLU A N 1
ATOM 637 C CA . GLU A 1 82 ? 24.220 0.015 -18.556 1.00 67.94 82 GLU A CA 1
ATOM 638 C C . GLU A 1 82 ? 23.290 -1.156 -18.196 1.00 67.94 82 GLU A C 1
ATOM 640 O O . GLU A 1 82 ? 23.131 -2.055 -19.009 1.00 67.94 82 GLU A O 1
ATOM 645 N N . ILE A 1 83 ? 22.689 -1.180 -17.002 1.00 85.44 83 ILE A N 1
ATOM 646 C CA . ILE A 1 83 ? 21.846 -2.298 -16.526 1.00 85.44 83 ILE A CA 1
ATOM 647 C C . ILE A 1 83 ? 20.343 -2.114 -16.810 1.00 85.44 83 ILE A C 1
ATOM 649 O O . ILE A 1 83 ? 19.542 -3.025 -16.582 1.00 85.44 83 ILE A O 1
ATOM 653 N N . PHE A 1 84 ? 19.944 -0.948 -17.328 1.00 87.56 84 PHE A N 1
ATOM 654 C CA . PHE A 1 84 ? 18.546 -0.591 -17.560 1.00 87.56 84 PHE A CA 1
ATOM 655 C C . PHE A 1 84 ? 18.307 -0.038 -18.972 1.00 87.56 84 PHE A C 1
ATOM 657 O O . PHE A 1 84 ? 18.993 0.887 -19.403 1.00 87.56 84 PHE A O 1
ATOM 664 N N . THR A 1 85 ? 17.242 -0.493 -19.635 1.00 89.25 85 THR A N 1
ATOM 665 C CA . THR A 1 85 ? 16.801 0.034 -20.940 1.00 89.25 85 THR A CA 1
ATOM 666 C C . THR A 1 85 ? 15.599 0.963 -20.782 1.00 89.25 85 THR A C 1
ATOM 668 O O . THR A 1 85 ? 14.685 0.694 -19.998 1.00 89.25 85 THR A O 1
ATOM 671 N N . ALA A 1 86 ? 15.587 2.061 -21.540 1.00 88.12 86 ALA A N 1
ATOM 672 C CA . ALA A 1 86 ? 14.453 2.979 -21.610 1.00 88.12 86 ALA A CA 1
ATOM 673 C C . ALA A 1 86 ? 13.246 2.340 -22.319 1.00 88.12 86 ALA A C 1
ATOM 675 O O . ALA A 1 86 ? 13.395 1.617 -23.301 1.00 88.12 86 ALA A O 1
ATOM 676 N N . CYS A 1 87 ? 12.049 2.637 -21.826 1.00 87.06 87 CYS A N 1
ATOM 677 C CA . CYS A 1 87 ? 10.768 2.159 -22.334 1.00 87.06 87 CYS A CA 1
ATOM 678 C C . CYS A 1 87 ? 9.807 3.338 -22.552 1.00 87.06 87 CYS A C 1
ATOM 680 O O . CYS A 1 87 ? 9.946 4.370 -21.883 1.00 87.06 87 CYS A O 1
ATOM 682 N N . PRO A 1 88 ? 8.809 3.203 -23.445 1.00 86.88 88 PRO A N 1
ATOM 683 C CA . PRO A 1 88 ? 7.743 4.189 -23.578 1.00 86.88 88 PRO A CA 1
ATOM 684 C C . PRO A 1 88 ? 7.021 4.402 -22.243 1.00 86.88 88 PRO A C 1
ATOM 686 O O . PRO A 1 88 ? 6.665 3.443 -21.559 1.00 86.88 88 PRO A O 1
ATOM 689 N N . ILE A 1 89 ? 6.786 5.662 -21.876 1.00 88.06 89 ILE A N 1
ATOM 690 C CA . ILE A 1 89 ? 5.970 5.999 -20.707 1.00 88.06 89 ILE A CA 1
ATOM 691 C C . ILE A 1 89 ? 4.496 5.792 -21.098 1.00 88.06 89 ILE A C 1
ATOM 693 O O . ILE A 1 89 ? 4.059 6.387 -22.087 1.00 88.06 89 ILE A O 1
ATOM 697 N N . PRO A 1 90 ? 3.712 4.972 -20.372 1.00 88.44 90 PRO A N 1
ATOM 698 C CA . PRO A 1 90 ? 2.299 4.792 -20.678 1.00 88.44 90 PRO A CA 1
ATOM 699 C C . PRO A 1 90 ? 1.519 6.084 -20.410 1.00 88.44 90 PRO A C 1
ATOM 701 O O . PRO A 1 90 ? 1.746 6.766 -19.410 1.00 88.44 90 PRO A O 1
ATOM 704 N N . ASN A 1 91 ? 0.560 6.402 -21.281 1.00 88.88 91 ASN A N 1
ATOM 705 C CA . ASN A 1 91 ? -0.330 7.542 -21.080 1.00 88.88 91 ASN A CA 1
ATOM 706 C C . ASN A 1 91 ? -1.343 7.226 -19.965 1.00 88.88 91 ASN A C 1
ATOM 708 O O . ASN A 1 91 ? -2.342 6.546 -20.198 1.00 88.88 91 ASN A O 1
ATOM 712 N N . ILE A 1 92 ? -1.065 7.692 -18.746 1.00 91.38 92 ILE A N 1
ATOM 713 C CA . ILE A 1 92 ? -1.931 7.505 -17.578 1.00 91.38 92 ILE A CA 1
ATOM 714 C C . ILE A 1 92 ? -2.583 8.838 -17.220 1.00 91.38 92 ILE A C 1
ATOM 716 O O . ILE A 1 92 ? -1.919 9.766 -16.759 1.00 91.38 92 ILE A O 1
ATOM 720 N N . VAL A 1 93 ? -3.906 8.899 -17.375 1.00 93.25 93 VAL A N 1
ATOM 721 C CA . VAL A 1 93 ? -4.717 10.024 -16.903 1.00 93.25 93 VAL A CA 1
ATOM 722 C C . VAL A 1 93 ? -4.780 9.979 -15.376 1.00 93.25 93 VAL A C 1
ATOM 724 O O . VAL A 1 93 ? -5.225 8.990 -14.792 1.00 93.25 93 VAL A O 1
ATOM 727 N N . ILE A 1 94 ? -4.325 11.053 -14.732 1.00 94.00 94 ILE A N 1
ATOM 728 C CA . ILE A 1 94 ? -4.425 11.228 -13.282 1.00 94.00 94 ILE A CA 1
ATOM 729 C C . ILE A 1 94 ? -5.813 11.823 -12.971 1.00 94.00 94 ILE A C 1
ATOM 731 O O . ILE A 1 94 ? 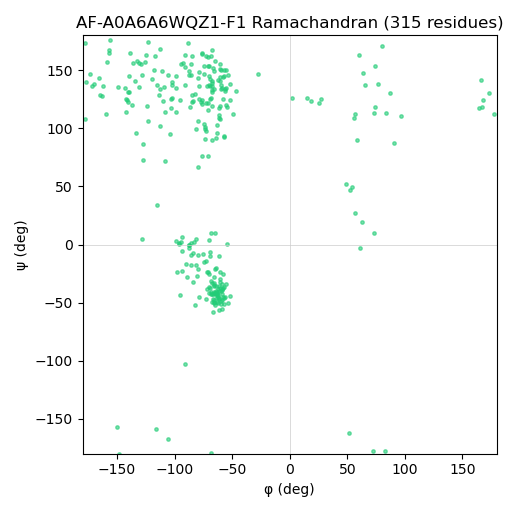-6.142 12.880 -13.513 1.00 94.00 94 ILE A O 1
ATOM 735 N N . PRO A 1 95 ? -6.642 11.169 -12.138 1.00 92.88 95 PRO A N 1
ATOM 736 C CA . PRO A 1 95 ? -7.971 11.660 -11.782 1.00 92.88 95 PRO A CA 1
ATOM 737 C C . PRO A 1 95 ? -7.900 12.866 -10.827 1.00 92.88 95 PRO A C 1
ATOM 739 O O . PRO A 1 95 ? -6.881 13.068 -10.161 1.00 92.88 95 PRO A O 1
ATOM 742 N N . PRO A 1 96 ? -8.990 13.646 -10.692 1.00 93.00 96 PRO A N 1
ATOM 743 C CA . PRO A 1 96 ? -9.109 14.624 -9.614 1.00 93.00 96 PRO A CA 1
ATOM 744 C C . PRO A 1 96 ? -9.020 13.946 -8.236 1.00 93.00 96 PRO A C 1
ATOM 746 O O . PRO A 1 96 ? -9.414 12.790 -8.071 1.00 93.00 96 PRO A O 1
ATOM 749 N N . VAL A 1 97 ? -8.510 14.683 -7.243 1.00 91.81 97 VAL A N 1
ATOM 750 C CA . VAL A 1 97 ? -8.419 14.238 -5.840 1.00 91.81 97 VAL A CA 1
ATOM 751 C C . VAL A 1 97 ? -9.814 13.882 -5.315 1.00 91.81 97 VAL A C 1
ATOM 753 O O . VAL A 1 97 ? -10.703 14.731 -5.337 1.00 91.81 97 VAL A O 1
ATOM 756 N N . GLN A 1 98 ? -9.997 12.666 -4.794 1.00 91.94 98 GLN A N 1
ATOM 757 C CA . GLN A 1 98 ? -11.220 12.299 -4.073 1.00 91.94 98 GLN A CA 1
ATOM 758 C C . GLN A 1 98 ? -11.121 12.661 -2.580 1.00 91.94 98 GLN A C 1
ATOM 760 O O . GLN A 1 98 ? -10.039 12.529 -1.999 1.00 91.94 98 GLN A O 1
ATOM 765 N N . PRO A 1 99 ? -12.227 13.058 -1.914 1.00 88.50 99 PRO A N 1
ATOM 766 C CA . PRO A 1 99 ? -12.207 13.459 -0.501 1.00 88.50 99 PRO A CA 1
ATOM 767 C C . PRO A 1 99 ? -11.732 12.374 0.477 1.00 88.50 99 PRO A C 1
ATOM 769 O O . PRO A 1 99 ? -11.277 12.697 1.572 1.00 88.50 99 PRO A O 1
ATOM 772 N N . ASN A 1 100 ? -11.846 11.097 0.098 1.00 86.75 100 ASN A N 1
ATOM 773 C CA . ASN A 1 100 ? -11.487 9.940 0.919 1.00 86.75 100 ASN A CA 1
ATOM 774 C C . ASN A 1 100 ? -10.057 9.411 0.684 1.00 86.75 100 ASN A C 1
ATOM 776 O O . ASN A 1 100 ? -9.685 8.414 1.300 1.00 86.75 100 ASN A O 1
ATOM 780 N N . TRP A 1 101 ? -9.253 10.038 -0.181 1.00 93.31 101 TRP A N 1
ATOM 781 C CA . TRP A 1 101 ? -7.867 9.620 -0.428 1.00 93.31 101 TRP A CA 1
ATOM 782 C C . TRP A 1 101 ? -6.880 10.339 0.498 1.00 93.31 101 TRP A C 1
ATOM 784 O O . TRP A 1 101 ? -6.968 11.547 0.726 1.00 93.31 101 TRP A O 1
ATOM 794 N N . GLY A 1 102 ? -5.910 9.600 1.039 1.00 91.25 102 GLY A N 1
ATOM 795 C CA . GLY A 1 102 ? -4.894 10.135 1.949 1.00 91.25 102 GLY A CA 1
ATOM 796 C C . GLY A 1 102 ? -5.461 10.699 3.260 1.00 91.25 102 GLY A C 1
ATOM 797 O O . GLY A 1 102 ? -4.812 11.512 3.931 1.00 91.25 102 GLY A O 1
ATOM 798 N N . ILE A 1 103 ? -6.683 10.316 3.639 1.00 91.50 103 ILE A N 1
ATOM 799 C CA . ILE A 1 103 ? -7.251 10.627 4.954 1.00 91.50 103 ILE A CA 1
ATOM 800 C C . ILE A 1 103 ? -6.933 9.507 5.943 1.00 91.50 103 ILE A C 1
ATOM 802 O O . ILE A 1 103 ? -6.773 8.346 5.572 1.00 91.50 103 ILE A O 1
ATOM 806 N N . LYS A 1 104 ? -6.867 9.865 7.224 1.00 93.25 104 LYS A N 1
ATOM 807 C CA . LYS A 1 104 ? -6.812 8.914 8.334 1.00 93.25 104 LYS A CA 1
ATOM 808 C C . LYS A 1 104 ? -8.204 8.901 8.965 1.00 93.25 104 LYS A C 1
ATOM 810 O O . LYS A 1 104 ? -8.506 9.830 9.714 1.00 93.25 104 LYS A O 1
ATOM 815 N N . PRO A 1 105 ? -9.094 7.969 8.585 1.00 91.94 105 PRO A N 1
ATOM 816 C CA . PRO A 1 105 ? -10.463 7.989 9.074 1.00 91.94 105 PRO A CA 1
ATOM 817 C C . PRO A 1 105 ? -10.465 7.635 10.565 1.00 91.94 105 PRO A C 1
ATOM 819 O O . PRO A 1 105 ? -9.737 6.743 11.004 1.00 91.94 105 PRO A O 1
ATOM 822 N N . PHE A 1 106 ? -11.245 8.370 11.348 1.00 89.50 106 PHE A N 1
ATOM 823 C CA . PHE A 1 106 ? -11.345 8.216 12.795 1.00 89.50 106 PHE A CA 1
ATOM 824 C C . PHE A 1 106 ? -12.805 8.409 13.192 1.00 89.50 106 PHE A C 1
ATOM 826 O O . PHE A 1 106 ? -13.403 9.435 12.865 1.00 89.50 106 PHE A O 1
ATOM 833 N N . SER A 1 107 ? -13.384 7.427 13.884 1.00 85.25 107 SER A N 1
ATOM 834 C CA . SER A 1 107 ? -14.765 7.536 14.347 1.00 85.25 107 SER A CA 1
ATOM 835 C C . SER A 1 107 ? -14.847 8.449 15.567 1.00 85.25 107 SER A C 1
ATOM 837 O O . SER A 1 107 ? -14.218 8.188 16.588 1.00 85.25 107 SER A O 1
ATOM 839 N N . THR A 1 108 ? -15.658 9.499 15.474 1.00 80.44 108 THR A N 1
ATOM 840 C CA . THR A 1 108 ? -16.008 10.375 16.604 1.00 80.44 108 THR A CA 1
ATOM 841 C C . THR A 1 108 ? -17.192 9.849 17.421 1.00 80.44 108 THR A C 1
ATOM 843 O O . THR A 1 108 ? -17.613 10.502 18.374 1.00 80.44 108 THR A O 1
ATOM 846 N N . ASN A 1 109 ? -17.750 8.686 17.063 1.00 83.31 109 ASN A N 1
ATOM 847 C CA . ASN A 1 109 ? -18.870 8.083 17.777 1.00 83.31 109 ASN A CA 1
ATOM 848 C C . ASN A 1 109 ? -18.409 7.594 19.170 1.00 83.31 109 ASN A C 1
ATOM 850 O O . ASN A 1 109 ? -17.479 6.787 19.231 1.00 83.31 109 ASN A O 1
ATOM 854 N N . PRO A 1 110 ? -19.057 8.007 20.280 1.00 79.00 110 PRO A N 1
ATOM 855 C CA . PRO A 1 110 ? -18.725 7.532 21.629 1.00 79.00 110 PRO A CA 1
ATOM 856 C C . PRO A 1 110 ? -18.830 6.010 21.812 1.00 79.00 110 PRO A C 1
ATOM 858 O O . PRO A 1 110 ? -18.158 5.447 22.671 1.00 79.00 110 PRO A O 1
ATOM 861 N N . LEU A 1 111 ? -19.658 5.341 21.002 1.00 81.94 111 LEU A N 1
ATOM 862 C CA . LEU A 1 111 ? -19.814 3.881 20.978 1.00 81.94 111 LEU A CA 1
ATOM 863 C C . LEU A 1 111 ? -18.747 3.176 20.115 1.00 81.94 111 LEU A C 1
ATOM 865 O O . LEU A 1 111 ? -18.783 1.958 19.953 1.00 81.94 111 LEU A O 1
ATOM 869 N N . GLY A 1 112 ? -17.805 3.934 19.550 1.00 83.88 112 GLY A N 1
ATOM 870 C CA . GLY A 1 112 ? -16.756 3.454 18.659 1.00 83.88 112 GLY A CA 1
ATOM 871 C C . GLY A 1 112 ? -17.184 3.291 17.191 1.00 83.88 112 GLY A C 1
ATOM 872 O O . GLY A 1 112 ? -18.321 3.605 16.814 1.00 83.88 112 GLY A O 1
ATOM 873 N N . PRO A 1 113 ? -16.262 2.810 16.335 1.00 90.38 113 PRO A N 1
ATOM 874 C CA . PRO A 1 113 ? -16.491 2.635 14.904 1.00 90.38 113 PRO A CA 1
ATOM 875 C C . PRO A 1 113 ? -17.644 1.680 14.606 1.00 90.38 113 PRO A C 1
ATOM 877 O O . PRO A 1 113 ? -17.753 0.593 15.182 1.00 90.38 113 PRO A O 1
ATOM 880 N N . GLN A 1 114 ? -18.501 2.109 13.686 1.00 91.00 114 GLN A N 1
ATOM 881 C CA . GLN A 1 114 ? -19.701 1.382 13.289 1.00 91.00 114 GLN A CA 1
ATOM 882 C C . GLN A 1 114 ? -19.416 0.484 12.078 1.00 91.00 114 GLN A C 1
ATOM 884 O O . GLN A 1 114 ? -18.487 0.772 11.323 1.00 91.00 114 GLN A O 1
ATOM 889 N N . PRO A 1 115 ? -20.199 -0.589 11.871 1.00 91.62 115 PRO A N 1
ATOM 890 C CA . PRO A 1 115 ? -20.115 -1.388 10.655 1.00 91.62 115 PRO A CA 1
ATOM 891 C C . PRO A 1 115 ? -20.360 -0.555 9.393 1.00 91.62 115 PRO A C 1
ATOM 893 O O . PRO A 1 115 ? -21.224 0.325 9.388 1.00 91.62 115 PRO A O 1
ATOM 896 N N . HIS A 1 116 ? -19.656 -0.871 8.303 1.00 90.50 116 HIS A N 1
ATOM 897 C CA . HIS A 1 116 ? -19.849 -0.235 6.989 1.00 90.50 116 HIS A CA 1
ATOM 898 C C . HIS A 1 116 ? -20.521 -1.204 5.993 1.00 90.50 116 HIS A C 1
ATOM 900 O O . HIS A 1 116 ? -19.861 -1.655 5.057 1.00 90.50 116 HIS A O 1
ATOM 906 N N . PRO A 1 117 ? -21.826 -1.528 6.137 1.00 88.00 117 PRO A N 1
ATOM 907 C CA . PRO A 1 117 ? -22.491 -2.583 5.355 1.00 88.00 117 PRO A CA 1
ATOM 908 C C . PRO A 1 117 ? -22.585 -2.288 3.850 1.00 88.00 117 PRO A C 1
ATOM 910 O O . PRO A 1 117 ? -22.726 -3.207 3.051 1.00 88.00 117 PRO A O 1
ATOM 913 N N . ASN A 1 118 ? -22.487 -1.015 3.456 1.00 90.62 118 ASN A N 1
ATOM 914 C CA . ASN A 1 118 ? -22.489 -0.595 2.052 1.00 90.62 118 ASN A CA 1
ATOM 915 C C . ASN A 1 118 ? -21.095 -0.682 1.399 1.00 90.62 118 ASN A C 1
ATOM 917 O O . ASN A 1 118 ? -20.971 -0.454 0.200 1.00 90.62 118 ASN A O 1
ATOM 921 N N . SER A 1 119 ? -20.038 -0.966 2.170 1.00 92.31 119 SER A N 1
ATOM 922 C CA . SER A 1 119 ? -18.676 -1.137 1.656 1.00 92.31 119 SER A CA 1
ATOM 923 C C . SER A 1 119 ? -18.335 -2.621 1.487 1.00 92.31 119 SER A C 1
ATOM 925 O O . SER A 1 119 ? -18.731 -3.438 2.316 1.00 92.31 119 SER A O 1
ATOM 927 N N . PRO A 1 120 ? -17.555 -3.000 0.461 1.00 95.38 120 PRO A N 1
ATOM 928 C CA . PRO A 1 120 ? -17.223 -4.399 0.221 1.00 95.38 120 PRO A CA 1
ATOM 929 C C . PRO A 1 120 ? -16.322 -4.979 1.338 1.00 95.38 120 PRO A C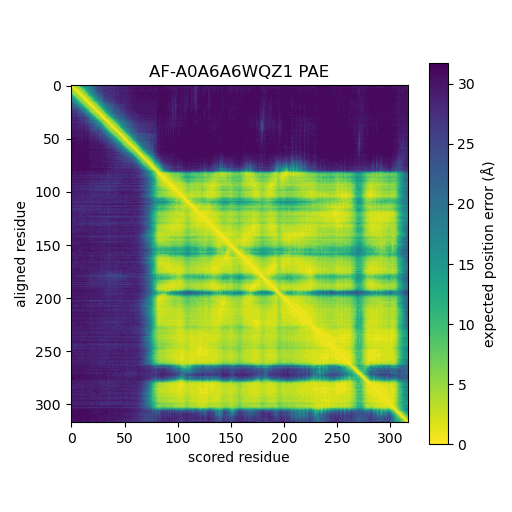 1
ATOM 931 O O . PRO A 1 120 ? -15.335 -4.334 1.717 1.00 95.38 120 PRO A O 1
ATOM 934 N N . PRO A 1 121 ? -16.584 -6.207 1.836 1.00 96.19 121 PRO A N 1
ATOM 935 C CA . PRO A 1 121 ? -15.762 -6.843 2.869 1.00 96.19 121 PRO A CA 1
ATOM 936 C C . PRO A 1 121 ? -14.306 -7.018 2.435 1.00 96.19 121 PRO A C 1
ATOM 938 O O . PRO A 1 121 ? -14.026 -7.451 1.310 1.00 96.19 121 PRO A O 1
ATOM 941 N N . ALA A 1 122 ? -13.348 -6.731 3.320 1.00 95.94 122 ALA A N 1
ATOM 942 C CA . ALA A 1 122 ? -11.925 -6.743 2.973 1.00 95.94 122 ALA A CA 1
ATOM 943 C C . ALA A 1 122 ? -11.437 -8.135 2.529 1.00 95.94 122 ALA A C 1
ATOM 945 O O . ALA A 1 122 ? -10.656 -8.253 1.577 1.00 95.94 122 ALA A O 1
ATOM 946 N N . ARG A 1 123 ? -11.941 -9.191 3.182 1.00 94.69 123 ARG A N 1
ATOM 947 C CA . ARG A 1 123 ? -11.546 -10.582 2.927 1.00 94.69 123 ARG A CA 1
ATOM 948 C C . ARG A 1 123 ? -11.939 -11.081 1.542 1.00 94.69 123 ARG A C 1
ATOM 950 O O . ARG A 1 123 ? -11.083 -11.615 0.834 1.00 94.69 123 ARG A O 1
ATOM 957 N N . THR A 1 124 ? -13.189 -10.889 1.136 1.00 94.94 124 THR A N 1
ATOM 958 C CA . THR A 1 124 ? -13.724 -11.426 -0.126 1.00 94.94 124 THR A CA 1
ATOM 959 C C . THR A 1 124 ? -13.421 -10.528 -1.328 1.00 94.94 124 THR A C 1
ATOM 961 O O . THR A 1 124 ? -13.169 -11.038 -2.417 1.00 94.94 124 THR A O 1
ATOM 964 N N . SER A 1 125 ? -13.348 -9.205 -1.142 1.00 95.00 125 SER A N 1
ATOM 965 C CA . SER A 1 125 ? -13.130 -8.240 -2.235 1.00 95.00 125 SER A CA 1
ATOM 966 C C . SER A 1 125 ? -11.663 -7.954 -2.589 1.00 95.00 125 SER A C 1
ATOM 968 O O . SER A 1 125 ? -11.395 -7.150 -3.478 1.00 95.00 125 SER A O 1
ATOM 970 N N . ASN A 1 126 ? -10.697 -8.580 -1.900 1.00 93.25 126 ASN A N 1
ATOM 971 C CA . ASN A 1 126 ? -9.287 -8.149 -1.880 1.00 93.25 126 ASN A CA 1
ATOM 972 C C . ASN A 1 126 ? -9.139 -6.667 -1.475 1.00 93.25 126 ASN A C 1
ATOM 974 O O . ASN A 1 126 ? -8.437 -5.897 -2.137 1.00 93.25 126 ASN A O 1
ATOM 978 N N . ALA A 1 127 ? -9.791 -6.284 -0.372 1.00 94.88 127 ALA A N 1
ATOM 979 C CA . ALA A 1 127 ? -9.784 -4.925 0.169 1.00 94.88 127 ALA A CA 1
ATOM 980 C C . ALA A 1 127 ? -10.073 -3.858 -0.902 1.00 94.88 127 ALA A C 1
ATOM 982 O O . ALA A 1 127 ? -9.302 -2.912 -1.091 1.00 94.88 127 ALA A O 1
ATOM 983 N N . ALA A 1 128 ? -11.172 -4.043 -1.634 1.00 94.81 128 ALA A N 1
ATOM 984 C CA . ALA A 1 128 ? -11.737 -2.992 -2.466 1.00 94.81 128 ALA A CA 1
ATOM 985 C C . ALA A 1 128 ? -12.313 -1.863 -1.590 1.00 94.81 128 ALA A C 1
ATOM 987 O O . ALA A 1 128 ? -12.575 -2.044 -0.401 1.00 94.81 128 ALA A O 1
ATOM 988 N N . THR A 1 129 ? -12.516 -0.695 -2.193 1.00 93.44 129 THR A N 1
ATOM 989 C CA . THR A 1 129 ? -13.204 0.454 -1.589 1.00 93.44 129 THR A CA 1
ATOM 990 C C . THR A 1 129 ? -14.160 1.048 -2.611 1.00 93.44 129 THR A C 1
ATOM 992 O O . THR A 1 129 ? -13.924 0.918 -3.815 1.00 93.44 129 THR A O 1
ATOM 995 N N . ASP A 1 130 ? -15.188 1.742 -2.134 1.00 90.31 130 ASP A N 1
ATOM 996 C CA . ASP A 1 130 ? -16.042 2.590 -2.960 1.00 90.31 130 ASP A CA 1
ATOM 997 C C . ASP A 1 130 ? -16.054 4.021 -2.376 1.00 90.31 130 ASP A C 1
ATOM 999 O O . ASP A 1 130 ? -16.395 4.180 -1.200 1.00 90.31 130 ASP A O 1
ATOM 1003 N N . PRO A 1 131 ? -15.605 5.057 -3.116 1.00 90.25 131 PRO A N 1
ATOM 1004 C CA . PRO A 1 131 ? -14.923 4.971 -4.408 1.00 90.25 131 PRO A CA 1
ATOM 1005 C C . PRO A 1 131 ? -13.553 4.264 -4.306 1.00 90.25 131 PRO A C 1
ATOM 1007 O O . PRO A 1 131 ? -12.946 4.214 -3.225 1.00 90.25 131 PRO A O 1
ATOM 1010 N N . PRO A 1 132 ? -13.027 3.717 -5.419 1.00 93.12 132 PRO A N 1
ATOM 1011 C CA . PRO A 1 132 ? -11.740 3.026 -5.439 1.00 93.12 132 PRO A CA 1
ATOM 1012 C C . PRO A 1 132 ? -10.580 3.958 -5.058 1.00 93.12 132 PRO A C 1
ATOM 1014 O O . PRO A 1 132 ? -10.544 5.125 -5.454 1.00 93.12 132 PRO A O 1
ATOM 1017 N N . LEU A 1 133 ? -9.602 3.441 -4.308 1.00 94.12 133 LEU A N 1
ATOM 1018 C CA . LEU A 1 133 ? -8.362 4.169 -4.013 1.00 94.12 133 LEU A CA 1
ATOM 1019 C C . LEU A 1 133 ? -7.518 4.342 -5.284 1.00 94.12 133 LEU A C 1
ATOM 1021 O O . LEU A 1 133 ? -7.357 3.401 -6.063 1.00 94.12 133 LEU A O 1
ATOM 1025 N N . TRP A 1 134 ? -6.916 5.523 -5.460 1.00 94.81 134 TRP A N 1
ATOM 1026 C CA . TRP A 1 134 ? -5.918 5.749 -6.515 1.00 94.81 134 TRP A CA 1
ATOM 1027 C C . TRP A 1 134 ? -4.653 4.905 -6.316 1.00 94.81 134 TRP A C 1
ATOM 1029 O O . TRP A 1 134 ? -4.031 4.462 -7.285 1.00 94.81 134 TRP A O 1
ATOM 1039 N N . GLU A 1 135 ? -4.260 4.708 -5.056 1.00 95.06 135 GLU A N 1
ATOM 1040 C CA . GLU A 1 135 ? -2.973 4.127 -4.704 1.00 95.06 135 GLU A CA 1
ATOM 1041 C C . GLU A 1 135 ? -2.896 2.617 -4.984 1.00 95.06 135 GLU A C 1
ATOM 1043 O O . GLU A 1 135 ? -3.625 1.791 -4.425 1.00 95.06 135 GLU A O 1
ATOM 1048 N N . ASP A 1 136 ? -1.921 2.264 -5.818 1.00 93.19 136 ASP A N 1
ATOM 1049 C CA . ASP A 1 136 ? -1.478 0.905 -6.089 1.00 93.19 136 ASP A CA 1
ATOM 1050 C C . ASP A 1 136 ? 0.053 0.888 -6.033 1.00 93.19 136 ASP A C 1
ATOM 1052 O O . ASP A 1 136 ? 0.755 1.207 -7.001 1.00 93.19 136 ASP A O 1
ATOM 1056 N N . ARG A 1 137 ? 0.567 0.511 -4.857 1.00 91.25 137 ARG A N 1
ATOM 1057 C CA . ARG A 1 137 ? 2.004 0.409 -4.563 1.00 91.25 137 ARG A CA 1
ATOM 1058 C C . ARG A 1 137 ? 2.692 -0.740 -5.309 1.00 91.25 137 ARG A C 1
ATOM 1060 O O . ARG A 1 137 ? 3.916 -0.868 -5.194 1.00 91.25 137 ARG A O 1
ATOM 1067 N N . LYS A 1 138 ? 1.943 -1.593 -6.026 1.00 91.69 138 LYS A N 1
ATOM 1068 C CA . LYS A 1 138 ? 2.445 -2.810 -6.683 1.00 91.69 138 LYS A CA 1
ATOM 1069 C C . LYS A 1 138 ? 3.252 -3.694 -5.720 1.00 91.69 138 LYS A C 1
ATOM 1071 O O . LYS A 1 138 ? 3.171 -3.552 -4.497 1.00 91.69 138 LYS A O 1
ATOM 1076 N N . TRP A 1 139 ? 4.048 -4.609 -6.260 1.00 90.25 139 TRP A N 1
ATOM 1077 C CA . TRP A 1 139 ? 4.790 -5.606 -5.490 1.00 90.25 139 TRP A CA 1
ATOM 1078 C C . TRP A 1 139 ? 6.306 -5.399 -5.540 1.00 90.25 139 TRP A C 1
ATOM 1080 O O . TRP A 1 139 ? 6.821 -4.618 -6.337 1.00 90.25 139 TRP A O 1
ATOM 1090 N N . ARG A 1 140 ? 7.026 -6.114 -4.668 1.00 90.50 140 ARG A N 1
ATOM 1091 C CA . ARG A 1 140 ? 8.488 -6.238 -4.742 1.00 90.50 140 ARG A CA 1
ATOM 1092 C C . ARG A 1 140 ? 8.884 -7.083 -5.950 1.00 90.50 140 ARG A C 1
ATOM 1094 O O . ARG A 1 140 ? 8.208 -8.061 -6.271 1.00 90.50 140 ARG A O 1
ATOM 1101 N N . PHE A 1 141 ? 10.005 -6.728 -6.563 1.00 91.94 141 PHE A N 1
ATOM 1102 C CA . PHE A 1 141 ? 10.534 -7.436 -7.719 1.00 91.94 141 PHE A CA 1
ATOM 1103 C C . PHE A 1 141 ? 11.284 -8.712 -7.305 1.00 91.94 141 PHE A C 1
ATOM 1105 O O . PHE A 1 141 ? 11.957 -8.726 -6.270 1.00 91.94 141 PHE A O 1
ATOM 1112 N N . LYS A 1 142 ? 11.160 -9.768 -8.114 1.00 92.25 142 LYS A N 1
ATOM 1113 C CA . LYS A 1 142 ? 11.703 -11.127 -7.925 1.00 92.25 142 LYS A CA 1
ATOM 1114 C C . LYS A 1 142 ? 12.563 -11.533 -9.136 1.00 92.25 142 LYS A C 1
ATOM 1116 O O . LYS A 1 142 ? 12.443 -10.925 -10.195 1.00 92.25 142 LYS A O 1
ATOM 1121 N N . SER A 1 143 ? 13.398 -12.566 -8.998 1.00 91.69 143 SER A N 1
ATOM 1122 C CA . SER A 1 143 ? 14.229 -13.074 -10.107 1.00 91.69 143 SER A CA 1
ATOM 1123 C C . SER A 1 143 ? 13.385 -13.719 -11.216 1.00 91.69 143 SER A C 1
ATOM 1125 O O . SER A 1 143 ? 12.513 -14.540 -10.930 1.00 91.69 143 SER A O 1
ATOM 1127 N N . GLY A 1 144 ? 13.646 -13.329 -12.468 1.00 91.88 144 GLY A N 1
ATOM 1128 C CA . GLY A 1 144 ? 12.926 -13.719 -13.685 1.00 91.88 144 GLY A CA 1
ATOM 1129 C C . GLY A 1 144 ? 11.717 -12.823 -13.990 1.00 91.88 144 GLY A C 1
ATOM 1130 O O . GLY A 1 144 ? 10.871 -12.604 -13.129 1.00 91.88 144 GLY A O 1
ATOM 1131 N N . ARG A 1 145 ? 11.584 -12.317 -15.229 1.00 92.00 145 ARG A N 1
ATOM 1132 C CA . ARG A 1 145 ? 10.537 -11.339 -15.615 1.00 92.00 145 ARG A CA 1
ATOM 1133 C C . ARG A 1 145 ? 9.118 -11.780 -15.240 1.00 92.00 145 ARG A C 1
ATOM 1135 O O . ARG A 1 145 ? 8.347 -10.986 -14.713 1.00 92.00 145 ARG A O 1
ATOM 1142 N N . TYR A 1 146 ? 8.793 -13.041 -15.502 1.00 94.50 146 TYR A N 1
ATOM 1143 C CA . TYR A 1 146 ? 7.460 -13.602 -15.309 1.00 94.50 146 TYR A CA 1
ATOM 1144 C C . TYR A 1 146 ? 7.354 -14.370 -13.991 1.00 94.50 146 TYR A C 1
ATOM 1146 O O . TYR A 1 146 ? 8.223 -15.177 -13.671 1.00 94.50 146 TYR A O 1
ATOM 1154 N N . GLN A 1 147 ? 6.273 -14.153 -13.242 1.00 92.50 147 GLN A N 1
ATOM 1155 C CA . GLN A 1 147 ? 6.056 -14.743 -11.917 1.00 92.50 147 GLN A CA 1
ATOM 1156 C C . GLN A 1 147 ? 4.688 -15.428 -11.822 1.00 92.50 147 GLN A C 1
ATOM 1158 O O . GLN A 1 147 ? 3.703 -14.935 -12.365 1.00 92.50 147 GLN A O 1
ATOM 1163 N N . LYS A 1 148 ? 4.588 -16.529 -11.064 1.00 90.88 148 LYS A N 1
ATOM 1164 C CA . LYS A 1 148 ? 3.291 -17.159 -10.724 1.00 90.88 148 LYS A CA 1
ATOM 1165 C C . LYS A 1 148 ? 2.551 -16.453 -9.584 1.00 90.88 148 LYS A C 1
ATOM 1167 O O . LYS A 1 148 ? 1.345 -16.617 -9.425 1.00 90.88 148 LYS A O 1
ATOM 1172 N N . SER A 1 149 ? 3.274 -15.691 -8.765 1.00 87.06 149 SER A N 1
ATOM 1173 C CA . SER A 1 149 ? 2.725 -14.862 -7.691 1.00 87.06 149 SER A CA 1
ATOM 1174 C C . SER A 1 149 ? 3.749 -13.827 -7.254 1.00 87.06 149 SER A C 1
ATOM 1176 O O . SER A 1 149 ? 4.918 -14.147 -7.025 1.00 87.06 149 SER A O 1
ATOM 1178 N N . PHE A 1 150 ? 3.309 -12.588 -7.063 1.00 87.44 150 PHE A N 1
ATOM 1179 C CA . PHE A 1 150 ? 4.143 -11.553 -6.460 1.00 87.44 150 PHE A CA 1
ATOM 1180 C C . PHE A 1 150 ? 4.099 -11.545 -4.926 1.00 87.44 150 PHE A C 1
ATOM 1182 O O . PHE A 1 150 ? 5.014 -11.003 -4.305 1.00 87.44 150 PHE A O 1
ATOM 1189 N N . ARG A 1 151 ? 3.095 -12.181 -4.303 1.00 83.62 151 ARG A N 1
ATOM 1190 C CA . ARG A 1 151 ? 2.947 -12.203 -2.838 1.00 83.62 151 ARG A CA 1
ATOM 1191 C C . ARG A 1 151 ? 4.172 -12.867 -2.172 1.00 83.62 151 ARG A C 1
ATOM 1193 O O . ARG A 1 151 ? 4.730 -13.815 -2.747 1.00 83.62 151 ARG A O 1
ATOM 1200 N N . PRO A 1 152 ? 4.620 -12.397 -0.992 1.00 78.31 152 PRO A N 1
ATOM 1201 C CA . PRO A 1 152 ? 5.547 -13.141 -0.136 1.00 78.31 152 PRO A CA 1
ATOM 1202 C C . PRO A 1 152 ? 4.973 -14.522 0.220 1.00 78.31 152 PRO A C 1
ATOM 1204 O O . PRO A 1 152 ? 3.757 -14.690 0.239 1.00 78.31 152 PRO A O 1
ATOM 1207 N N . GLY A 1 153 ? 5.827 -15.529 0.441 1.00 73.94 153 GLY A N 1
ATOM 1208 C CA . GLY A 1 153 ? 5.422 -16.869 0.916 1.00 73.94 153 GLY A CA 1
ATOM 1209 C C . GLY A 1 153 ? 4.463 -17.679 0.018 1.00 73.94 153 GLY A C 1
ATOM 1210 O O . GLY A 1 153 ? 4.139 -18.823 0.330 1.00 73.94 153 GLY A O 1
ATOM 1211 N N . SER A 1 154 ? 3.998 -17.116 -1.098 1.00 79.12 154 SER A N 1
ATOM 1212 C CA . SER A 1 154 ? 3.036 -17.730 -2.008 1.00 79.12 154 SER A CA 1
ATOM 1213 C C . SER A 1 154 ? 3.754 -18.262 -3.254 1.00 79.12 154 SER A C 1
ATOM 1215 O O . SER A 1 154 ? 4.291 -17.452 -4.014 1.00 79.12 154 SER A O 1
ATOM 1217 N N . PRO A 1 155 ? 3.727 -19.582 -3.526 1.00 75.12 155 PRO A N 1
ATOM 1218 C CA . PRO A 1 155 ? 4.286 -20.145 -4.761 1.00 75.12 155 PRO A CA 1
ATOM 1219 C C . PRO A 1 155 ? 3.468 -19.771 -6.012 1.00 75.12 155 PRO A C 1
ATOM 1221 O O . PRO A 1 155 ? 3.912 -19.996 -7.134 1.00 75.12 155 PRO A O 1
ATOM 1224 N N . GLY A 1 156 ? 2.280 -19.182 -5.831 1.00 80.62 156 GLY A N 1
ATOM 1225 C CA . GLY A 1 156 ? 1.305 -18.970 -6.896 1.00 80.62 156 GLY A CA 1
ATOM 1226 C C . GLY A 1 156 ? 0.618 -20.259 -7.336 1.00 80.62 156 GLY A C 1
ATOM 1227 O O . GLY A 1 156 ? 0.848 -21.331 -6.779 1.00 80.62 156 GLY A O 1
ATOM 1228 N N . ASN A 1 157 ? -0.251 -20.143 -8.337 1.00 84.19 157 ASN A N 1
ATOM 1229 C CA . ASN A 1 157 ? -0.797 -21.310 -9.021 1.00 84.19 157 ASN A CA 1
ATOM 1230 C C . ASN A 1 157 ? 0.182 -21.697 -10.148 1.00 84.19 157 ASN A C 1
ATOM 1232 O O . ASN A 1 157 ? 0.372 -20.877 -11.050 1.00 84.19 157 ASN A O 1
ATOM 1236 N N . PRO A 1 158 ? 0.790 -22.900 -10.151 1.00 84.19 158 PRO A N 1
ATOM 1237 C CA . PRO A 1 158 ? 1.697 -23.315 -11.227 1.00 84.19 158 PRO A CA 1
ATOM 1238 C C . PRO A 1 158 ? 1.001 -23.350 -12.597 1.00 84.19 158 PRO A C 1
ATOM 1240 O O . PRO A 1 158 ? 1.610 -22.989 -13.604 1.00 84.19 158 PRO A O 1
ATOM 1243 N N . ASN A 1 159 ? -0.297 -23.665 -12.619 1.00 88.06 159 ASN A N 1
ATOM 1244 C CA . ASN A 1 159 ? -1.138 -23.673 -13.818 1.00 88.06 159 ASN A CA 1
ATOM 1245 C C . ASN A 1 159 ? -1.773 -22.297 -14.105 1.00 88.06 159 ASN A C 1
ATOM 1247 O O . ASN A 1 159 ? -2.515 -22.144 -15.070 1.00 88.06 159 ASN A O 1
ATOM 1251 N N . GLY A 1 160 ? -1.516 -21.292 -13.260 1.00 84.50 160 GLY A N 1
ATOM 1252 C CA . GLY A 1 160 ? -2.003 -19.928 -13.445 1.00 84.50 160 GLY A CA 1
ATOM 1253 C C . GLY A 1 160 ? -1.224 -19.159 -14.520 1.00 84.50 160 GLY A C 1
ATOM 1254 O O . GLY A 1 160 ? -0.108 -19.560 -14.883 1.00 84.50 160 GLY A O 1
ATOM 1255 N N . PRO A 1 161 ? -1.776 -18.035 -15.014 1.00 91.00 161 PRO A N 1
ATOM 1256 C CA . PRO A 1 161 ? -1.090 -17.173 -15.967 1.00 91.00 161 PRO A CA 1
ATOM 1257 C C . PRO A 1 161 ? 0.212 -16.619 -15.378 1.00 91.00 161 PRO A C 1
ATOM 1259 O O . PRO A 1 161 ? 0.351 -16.426 -14.169 1.00 91.00 161 PRO A O 1
ATOM 126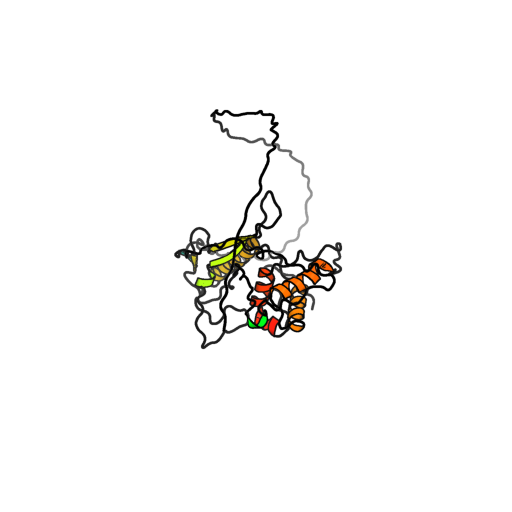2 N N . ASN A 1 162 ? 1.170 -16.353 -16.258 1.00 90.94 162 ASN A N 1
ATOM 1263 C CA . ASN A 1 162 ? 2.407 -15.674 -15.901 1.00 90.94 162 ASN A CA 1
ATOM 1264 C C . ASN A 1 162 ? 2.132 -14.175 -15.729 1.00 90.94 162 ASN A C 1
ATOM 1266 O O . ASN A 1 162 ? 1.692 -13.520 -16.669 1.00 90.94 162 ASN A O 1
ATOM 1270 N N . LEU A 1 163 ? 2.408 -13.637 -14.543 1.00 92.50 163 LEU A N 1
ATOM 1271 C CA . LEU A 1 163 ? 2.306 -12.209 -14.247 1.00 92.50 163 LEU A CA 1
ATOM 1272 C C . LEU A 1 163 ? 3.605 -11.514 -14.672 1.00 92.50 163 LEU A C 1
ATOM 1274 O O . LEU A 1 163 ? 4.686 -11.955 -14.271 1.00 92.50 163 LEU A O 1
ATOM 1278 N N . ASP A 1 164 ? 3.516 -10.443 -15.458 1.00 94.00 164 ASP A N 1
ATOM 1279 C CA . ASP A 1 164 ? 4.687 -9.676 -15.890 1.00 94.00 164 ASP A CA 1
ATOM 1280 C C . ASP A 1 164 ? 5.113 -8.670 -14.812 1.00 94.00 164 ASP A C 1
ATOM 1282 O O . ASP A 1 164 ? 4.305 -7.904 -14.289 1.00 94.00 164 ASP A O 1
ATOM 1286 N N . GLN A 1 165 ? 6.397 -8.661 -14.460 1.00 92.56 165 GLN A N 1
ATOM 1287 C CA . GLN A 1 165 ? 6.941 -7.657 -13.550 1.00 92.56 165 GLN A CA 1
ATOM 1288 C C . GLN A 1 165 ? 7.116 -6.277 -14.187 1.00 92.56 165 GLN A C 1
ATOM 1290 O O . GLN A 1 165 ? 7.272 -5.305 -13.446 1.00 92.56 165 GLN A O 1
ATOM 1295 N N . GLU A 1 166 ? 7.064 -6.159 -15.517 1.00 92.25 166 GLU A N 1
ATOM 1296 C CA . GLU A 1 166 ? 7.100 -4.860 -16.197 1.00 92.25 166 GLU A CA 1
ATOM 1297 C C . GLU A 1 166 ? 5.933 -3.955 -15.735 1.00 92.25 166 GLU A C 1
ATOM 1299 O O . GLU A 1 166 ? 6.139 -2.765 -15.490 1.00 92.25 166 GLU A O 1
ATOM 1304 N N . ASP A 1 167 ? 4.764 -4.537 -15.429 1.00 90.50 167 ASP A N 1
ATOM 1305 C CA . ASP A 1 167 ? 3.589 -3.843 -14.867 1.00 90.50 167 ASP A CA 1
ATOM 1306 C C . ASP A 1 167 ? 3.821 -3.242 -13.466 1.00 90.50 167 ASP A C 1
ATOM 1308 O O . ASP A 1 167 ? 3.091 -2.345 -13.035 1.00 90.50 167 ASP A O 1
ATOM 1312 N N . ASN A 1 168 ? 4.829 -3.723 -12.729 1.00 91.81 168 ASN A N 1
ATOM 1313 C CA . ASN A 1 168 ? 5.187 -3.201 -11.407 1.00 91.81 168 ASN A CA 1
ATOM 1314 C C . ASN A 1 168 ? 6.138 -1.985 -11.487 1.00 91.81 168 ASN A C 1
ATOM 1316 O O . ASN A 1 168 ? 6.376 -1.339 -10.465 1.00 91.81 168 ASN A O 1
ATOM 1320 N N . LEU A 1 169 ? 6.672 -1.643 -12.671 1.00 92.06 169 LEU A N 1
ATOM 1321 C CA . LEU A 1 169 ? 7.552 -0.476 -12.876 1.00 92.06 169 LEU A CA 1
ATOM 1322 C C . LEU A 1 169 ? 6.801 0.868 -12.873 1.00 92.06 169 LEU A C 1
ATOM 1324 O O . LEU A 1 169 ? 7.426 1.932 -12.885 1.00 92.06 169 LEU A O 1
ATOM 1328 N N . VAL A 1 170 ? 5.468 0.829 -12.867 1.00 92.56 170 VAL A N 1
ATOM 1329 C CA . VAL A 1 170 ? 4.610 2.012 -12.824 1.00 92.56 170 VAL A CA 1
ATOM 1330 C C . VAL A 1 170 ? 3.689 1.900 -11.616 1.00 92.56 170 VAL A C 1
ATOM 1332 O O . VAL A 1 170 ? 2.749 1.105 -11.600 1.00 92.56 170 VAL A O 1
ATOM 1335 N N . ILE A 1 171 ? 3.976 2.694 -10.585 1.00 93.25 171 ILE A N 1
ATOM 1336 C CA . ILE A 1 171 ? 3.243 2.669 -9.314 1.00 93.25 171 ILE A CA 1
ATOM 1337 C C . ILE A 1 171 ? 2.402 3.938 -9.170 1.00 93.25 171 ILE A C 1
ATOM 1339 O O . ILE A 1 171 ? 2.864 5.047 -9.453 1.00 93.25 171 ILE A O 1
ATOM 1343 N N . ARG A 1 172 ? 1.150 3.774 -8.740 1.00 95.06 172 ARG A N 1
ATOM 1344 C CA . ARG A 1 172 ? 0.229 4.886 -8.467 1.00 95.06 172 ARG A CA 1
ATOM 1345 C C . ARG A 1 172 ? 0.310 5.188 -6.983 1.00 95.06 172 ARG A C 1
ATOM 1347 O O . ARG A 1 172 ? 0.124 4.277 -6.183 1.00 95.06 172 ARG A O 1
ATOM 1354 N N . LEU A 1 173 ? 0.618 6.429 -6.624 1.00 95.19 173 LEU A N 1
ATOM 1355 C CA . LEU A 1 173 ? 0.873 6.836 -5.243 1.00 95.19 173 LEU A CA 1
ATOM 1356 C C . LEU A 1 173 ? 0.085 8.089 -4.880 1.00 95.19 173 LEU A C 1
ATOM 1358 O O . LEU A 1 173 ? -0.250 8.907 -5.740 1.00 95.19 173 LEU A O 1
ATOM 1362 N N . MET A 1 174 ? -0.145 8.248 -3.586 1.00 95.69 174 MET A N 1
ATOM 1363 C CA . MET A 1 174 ? -0.746 9.422 -2.979 1.00 95.69 174 MET A CA 1
ATOM 1364 C C . MET A 1 174 ? 0.365 10.324 -2.416 1.00 95.69 174 MET A C 1
ATOM 1366 O O . MET A 1 174 ? 1.074 9.921 -1.495 1.00 95.69 174 MET A O 1
ATOM 1370 N N . ASP A 1 175 ? 0.569 11.535 -2.960 1.00 95.12 175 ASP A N 1
ATOM 1371 C CA . ASP A 1 175 ? 1.580 12.460 -2.423 1.00 95.12 175 ASP A CA 1
ATOM 1372 C C . ASP A 1 175 ? 1.112 13.067 -1.099 1.00 95.12 175 ASP A C 1
ATOM 1374 O O . ASP A 1 175 ? 0.358 14.042 -1.057 1.00 95.12 175 ASP A O 1
ATOM 1378 N N . MET A 1 176 ? 1.610 12.487 -0.013 1.00 94.75 176 MET A N 1
ATOM 1379 C CA . MET A 1 176 ? 1.358 12.889 1.365 1.00 94.75 176 MET A CA 1
ATOM 1380 C C . MET A 1 176 ? 2.451 13.806 1.919 1.00 94.75 176 MET A C 1
ATOM 1382 O O . MET A 1 176 ? 2.389 14.212 3.080 1.00 94.75 176 MET A O 1
ATOM 1386 N N . ARG A 1 177 ? 3.467 14.163 1.123 1.00 93.62 177 ARG A N 1
ATOM 1387 C CA . ARG A 1 177 ? 4.525 15.071 1.578 1.00 93.62 177 ARG A CA 1
ATOM 1388 C C . ARG A 1 177 ? 3.937 16.465 1.844 1.00 93.62 177 ARG A C 1
ATOM 1390 O O . ARG A 1 177 ? 3.224 16.990 0.984 1.00 93.62 177 ARG A O 1
ATOM 1397 N N . PRO A 1 178 ? 4.275 17.100 2.979 1.00 91.69 178 PRO A N 1
ATOM 1398 C CA . PRO A 1 178 ? 3.884 18.478 3.237 1.00 91.69 178 PRO A CA 1
ATOM 1399 C C . PRO A 1 178 ? 4.594 19.453 2.293 1.00 91.69 178 PRO A C 1
ATOM 1401 O O . PRO A 1 178 ? 5.570 19.118 1.607 1.00 91.69 178 PRO A O 1
ATOM 1404 N N . THR A 1 179 ? 4.115 20.694 2.272 1.00 88.50 179 THR A N 1
ATOM 1405 C CA . THR A 1 179 ? 4.817 21.798 1.607 1.00 88.50 179 THR A CA 1
ATOM 1406 C C . THR A 1 179 ? 5.800 22.465 2.580 1.00 88.50 179 THR A C 1
ATOM 1408 O O . THR A 1 179 ? 5.835 22.158 3.767 1.00 88.50 179 THR A O 1
ATOM 1411 N N . ARG A 1 180 ? 6.622 23.409 2.100 1.00 87.38 180 ARG A N 1
ATOM 1412 C CA . ARG A 1 180 ? 7.492 24.205 2.990 1.00 87.38 180 ARG A CA 1
ATOM 1413 C C . ARG A 1 180 ? 6.703 25.196 3.863 1.00 87.38 180 ARG A C 1
ATOM 1415 O O . ARG A 1 180 ? 7.210 25.606 4.901 1.00 87.38 180 ARG A O 1
ATOM 1422 N N . LYS A 1 181 ? 5.509 25.614 3.421 1.00 88.88 181 LYS A N 1
ATOM 1423 C CA . LYS A 1 181 ? 4.675 26.626 4.098 1.00 88.88 181 LYS A CA 1
ATOM 1424 C C . LYS A 1 181 ? 3.626 25.988 5.007 1.00 88.88 181 LYS A C 1
ATOM 1426 O O . LYS A 1 181 ? 3.441 26.435 6.129 1.00 88.88 181 LYS A O 1
ATOM 1431 N N . ASP A 1 182 ? 2.979 24.939 4.514 1.00 86.62 182 ASP A N 1
ATOM 1432 C CA . ASP A 1 182 ? 1.956 24.174 5.220 1.00 86.62 182 ASP A CA 1
ATOM 1433 C C . ASP A 1 182 ? 2.445 22.746 5.511 1.00 86.62 182 ASP A C 1
ATOM 1435 O O . ASP A 1 182 ? 2.905 22.040 4.606 1.00 86.62 182 ASP A O 1
ATOM 1439 N N . LYS A 1 183 ? 2.324 22.350 6.785 1.00 85.69 183 LYS A N 1
ATOM 1440 C CA . LYS A 1 183 ? 2.664 21.028 7.323 1.00 85.69 183 LYS A CA 1
ATOM 1441 C C . LYS A 1 183 ? 1.581 19.973 7.060 1.00 85.69 183 LYS A C 1
ATOM 1443 O O . LYS A 1 183 ? 1.842 18.800 7.324 1.00 85.69 183 LYS A O 1
ATOM 1448 N N . THR A 1 184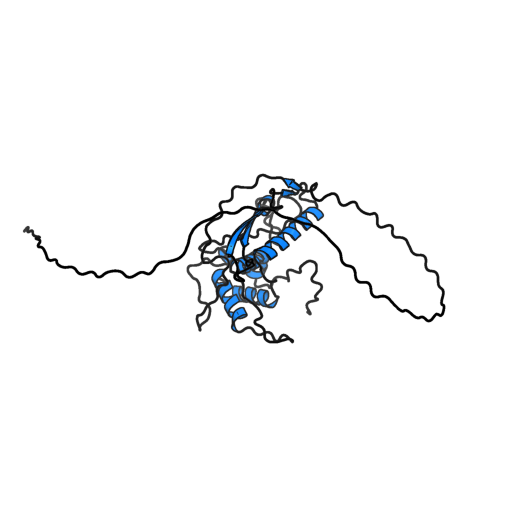 ? 0.395 20.342 6.568 1.00 88.06 184 THR A N 1
ATOM 1449 C CA . THR A 1 184 ? -0.618 19.357 6.159 1.00 88.06 184 THR A CA 1
ATOM 1450 C C . THR A 1 184 ? -0.140 18.528 4.951 1.00 88.06 184 THR A C 1
ATOM 1452 O O . THR A 1 184 ? 0.653 19.009 4.132 1.00 88.06 184 THR A O 1
ATOM 1455 N N . PRO A 1 185 ? -0.563 17.254 4.828 1.00 90.50 185 PRO A N 1
ATOM 1456 C CA . PRO A 1 185 ? -0.227 16.426 3.672 1.00 90.50 185 PRO A CA 1
ATOM 1457 C C . PRO A 1 185 ? -0.960 16.915 2.417 1.00 90.50 185 PRO A C 1
ATOM 1459 O O . PRO A 1 185 ? -2.160 17.180 2.464 1.00 90.50 185 PRO A O 1
ATOM 1462 N N . ARG A 1 186 ? -0.260 16.968 1.275 1.00 91.44 186 ARG A N 1
ATOM 1463 C CA . ARG A 1 186 ? -0.824 17.470 0.008 1.00 91.44 186 ARG A CA 1
ATOM 1464 C C . ARG A 1 186 ? -2.027 16.681 -0.519 1.00 91.44 186 ARG A C 1
ATOM 1466 O O . ARG A 1 186 ? -2.905 17.291 -1.119 1.00 91.44 186 ARG A O 1
ATOM 1473 N N . ARG A 1 187 ? -2.053 15.354 -0.334 1.00 93.06 187 ARG A N 1
ATOM 1474 C CA . ARG A 1 187 ? -3.082 14.434 -0.864 1.00 93.06 187 ARG A CA 1
ATOM 1475 C C . ARG A 1 187 ? -3.306 14.592 -2.377 1.00 93.06 187 ARG A C 1
ATOM 1477 O O . ARG A 1 187 ? -4.440 14.634 -2.842 1.00 93.06 187 ARG A O 1
ATOM 1484 N N . ILE A 1 188 ? -2.228 14.651 -3.164 1.00 94.56 188 ILE A N 1
ATOM 1485 C CA . ILE A 1 188 ? -2.307 14.754 -4.636 1.00 94.56 188 ILE A CA 1
ATOM 1486 C C . ILE A 1 188 ? -2.014 13.386 -5.280 1.00 94.56 188 ILE A C 1
ATOM 1488 O O . ILE A 1 188 ? -0.966 12.809 -4.981 1.00 94.56 188 ILE A O 1
ATOM 1492 N N . PRO A 1 189 ? -2.892 12.843 -6.147 1.00 95.88 189 PRO A N 1
ATOM 1493 C CA . PRO A 1 189 ? -2.632 11.588 -6.838 1.00 95.88 189 PRO A CA 1
ATOM 1494 C C . PRO A 1 189 ? -1.487 11.779 -7.833 1.00 95.88 189 PRO A C 1
ATOM 1496 O O . PRO A 1 189 ? -1.452 12.745 -8.593 1.00 95.88 189 PRO A O 1
ATOM 1499 N N . MET A 1 190 ? -0.532 10.854 -7.833 1.00 94.38 190 MET A N 1
ATOM 1500 C CA . MET A 1 190 ? 0.595 10.873 -8.759 1.00 94.38 190 MET A CA 1
ATOM 1501 C C . MET A 1 190 ? 0.930 9.478 -9.286 1.00 94.38 190 MET A C 1
ATOM 1503 O O . MET A 1 190 ? 0.511 8.458 -8.733 1.00 94.38 190 MET A O 1
ATOM 1507 N N . VAL A 1 191 ? 1.717 9.442 -10.358 1.00 93.25 191 VAL A N 1
ATOM 1508 C CA . VAL A 1 191 ? 2.358 8.227 -10.866 1.00 93.25 191 VAL A CA 1
ATOM 1509 C C . VAL A 1 191 ? 3.860 8.370 -10.665 1.00 93.25 191 VAL A C 1
ATOM 1511 O O . VAL A 1 191 ? 4.433 9.413 -10.985 1.00 93.25 191 VAL A O 1
ATOM 1514 N N . TYR A 1 192 ? 4.503 7.329 -10.145 1.00 90.50 192 TYR A N 1
ATOM 1515 C CA . TYR A 1 192 ? 5.954 7.206 -10.165 1.00 90.50 192 TYR A CA 1
ATOM 1516 C C . TYR A 1 192 ? 6.366 6.220 -11.259 1.00 90.50 192 TYR A C 1
ATOM 1518 O O . TYR A 1 192 ? 5.923 5.069 -11.283 1.00 90.50 192 TYR A O 1
ATOM 1526 N N . TYR A 1 193 ? 7.246 6.693 -12.138 1.00 88.88 193 TYR A N 1
ATOM 1527 C CA . TYR A 1 193 ? 7.949 5.898 -13.137 1.00 88.88 193 TYR A CA 1
ATOM 1528 C C . TYR A 1 193 ? 9.378 5.661 -12.654 1.00 88.88 193 TYR A C 1
ATOM 1530 O O . TYR A 1 193 ? 10.034 6.591 -12.171 1.00 88.88 193 TYR A O 1
ATOM 1538 N N . TYR A 1 194 ? 9.876 4.435 -12.809 1.00 79.44 194 TYR A N 1
ATOM 1539 C CA . TYR A 1 194 ? 11.267 4.126 -12.492 1.00 79.44 194 TYR A CA 1
ATOM 1540 C C . TYR A 1 194 ? 12.237 4.955 -13.332 1.00 79.44 194 TYR A C 1
ATOM 1542 O O . TYR A 1 194 ? 12.241 4.850 -14.552 1.00 79.44 194 TYR A O 1
ATOM 1550 N N . GLU A 1 195 ? 13.053 5.750 -12.631 1.00 69.88 195 GLU A N 1
ATOM 1551 C CA . GLU A 1 195 ? 13.855 6.863 -13.161 1.00 69.88 195 GLU A CA 1
ATOM 1552 C C . GLU A 1 195 ? 13.001 7.941 -13.858 1.00 69.88 195 GLU A C 1
ATOM 1554 O O . GLU A 1 195 ? 12.805 7.932 -15.063 1.00 69.88 195 GLU A O 1
ATOM 1559 N N . ALA A 1 196 ? 12.545 8.939 -13.091 1.00 59.75 196 ALA A N 1
ATOM 1560 C CA . ALA A 1 196 ? 11.536 9.948 -13.464 1.00 59.75 196 ALA A CA 1
ATOM 1561 C C . ALA A 1 196 ? 11.755 10.787 -14.755 1.00 59.75 196 ALA A C 1
ATOM 1563 O O . ALA A 1 196 ? 10.927 11.642 -15.057 1.00 59.75 196 ALA A O 1
ATOM 1564 N N . LYS A 1 197 ? 12.843 10.581 -15.509 1.00 67.00 197 LYS A N 1
ATOM 1565 C CA . LYS A 1 197 ? 13.075 11.172 -16.842 1.00 67.00 197 LYS A CA 1
ATOM 1566 C C . LYS A 1 197 ? 12.716 10.234 -18.005 1.00 67.00 197 LYS A C 1
ATOM 1568 O O . LYS A 1 197 ? 12.479 10.723 -19.102 1.00 67.00 197 LYS A O 1
ATOM 1573 N N . ALA A 1 198 ? 12.701 8.919 -17.791 1.00 73.00 198 ALA A N 1
ATOM 1574 C CA . ALA A 1 198 ? 12.311 7.907 -18.770 1.00 73.00 198 ALA A CA 1
ATOM 1575 C C . ALA A 1 198 ? 12.015 6.602 -18.028 1.00 73.00 198 ALA A C 1
ATOM 1577 O O . ALA A 1 198 ? 12.879 6.145 -17.286 1.00 73.00 198 ALA A O 1
ATOM 1578 N N . LEU A 1 199 ? 10.853 5.978 -18.251 1.00 86.19 199 LEU A N 1
ATOM 1579 C CA . LEU A 1 199 ? 10.544 4.681 -17.643 1.00 86.19 199 LEU A CA 1
ATOM 1580 C C . LEU A 1 199 ? 11.642 3.673 -18.005 1.00 86.19 199 LEU A C 1
ATOM 1582 O O . LEU A 1 199 ? 11.883 3.420 -19.184 1.00 86.19 199 LEU A O 1
ATOM 1586 N N . ARG A 1 200 ? 12.319 3.111 -17.004 1.00 88.88 200 ARG A N 1
ATOM 1587 C CA . ARG A 1 200 ? 13.411 2.154 -17.209 1.00 88.88 200 ARG A CA 1
ATOM 1588 C C . ARG A 1 200 ? 13.081 0.767 -16.677 1.00 88.88 200 ARG A C 1
ATOM 1590 O O . ARG A 1 200 ? 12.581 0.639 -15.560 1.00 88.88 200 ARG A O 1
ATOM 1597 N N . LYS A 1 201 ? 13.428 -0.266 -17.453 1.00 90.56 201 LYS A N 1
ATOM 1598 C CA . LYS A 1 201 ? 13.327 -1.678 -17.053 1.00 90.56 201 LYS A CA 1
ATOM 1599 C C . LYS A 1 201 ? 14.690 -2.371 -17.033 1.00 90.56 201 LYS A C 1
ATOM 1601 O O . LYS A 1 201 ? 15.558 -1.972 -17.813 1.00 90.56 201 LYS A O 1
ATOM 1606 N N . PRO A 1 202 ? 14.895 -3.383 -16.169 1.00 91.75 202 PRO A N 1
ATOM 1607 C CA . PRO A 1 202 ? 16.084 -4.231 -16.207 1.00 91.75 202 PRO A CA 1
ATOM 1608 C C . PRO A 1 202 ? 16.327 -4.809 -17.605 1.00 91.75 202 PRO A C 1
ATOM 1610 O O . PRO A 1 202 ? 15.378 -5.246 -18.261 1.00 91.75 202 PRO A O 1
ATOM 1613 N N . ILE A 1 203 ? 17.589 -4.835 -18.043 1.00 91.56 203 ILE A N 1
ATOM 1614 C CA . ILE A 1 203 ? 17.996 -5.631 -19.214 1.00 91.56 203 ILE A CA 1
ATOM 1615 C C . ILE A 1 203 ? 17.862 -7.117 -18.883 1.00 91.56 203 ILE A C 1
ATOM 1617 O O . ILE A 1 203 ? 17.224 -7.868 -19.617 1.00 91.56 203 ILE A O 1
ATOM 1621 N N . ASP A 1 204 ? 18.424 -7.510 -17.742 1.00 91.00 204 ASP A N 1
ATOM 1622 C CA . ASP A 1 204 ? 18.318 -8.849 -17.187 1.00 91.00 204 ASP A CA 1
ATOM 1623 C C . ASP A 1 204 ? 17.448 -8.808 -15.925 1.00 91.00 204 ASP A C 1
ATOM 1625 O O . ASP A 1 204 ? 17.710 -8.067 -14.979 1.00 91.00 204 ASP A O 1
ATOM 1629 N N . TRP A 1 205 ? 16.386 -9.610 -15.924 1.00 92.25 205 TRP A N 1
ATOM 1630 C CA . TRP A 1 205 ? 15.495 -9.774 -14.777 1.00 92.25 205 TRP A CA 1
ATOM 1631 C C . TRP A 1 205 ? 15.970 -10.862 -13.810 1.00 92.25 205 TRP A C 1
ATOM 1633 O O . TRP A 1 205 ? 15.304 -11.100 -12.808 1.00 92.25 205 TRP A O 1
ATOM 1643 N N . THR A 1 206 ? 17.061 -11.565 -14.110 1.00 93.62 206 THR A N 1
ATOM 1644 C CA . THR A 1 206 ? 17.660 -12.571 -13.226 1.00 93.62 206 THR A CA 1
ATOM 1645 C C . THR A 1 206 ? 18.765 -12.001 -12.338 1.00 93.62 206 THR A C 1
ATOM 1647 O O . THR A 1 206 ? 18.972 -12.537 -11.247 1.00 93.62 206 THR A O 1
ATOM 1650 N N . ASP A 1 207 ? 19.384 -10.881 -12.736 1.00 93.12 207 ASP A N 1
ATOM 1651 C CA . ASP A 1 207 ? 20.427 -10.195 -11.970 1.00 93.12 207 ASP A CA 1
ATOM 1652 C C . ASP A 1 207 ? 19.927 -9.701 -10.599 1.00 93.12 207 ASP A C 1
ATOM 1654 O O . ASP A 1 207 ? 19.048 -8.839 -10.479 1.00 93.12 207 ASP A O 1
ATOM 1658 N N . ALA A 1 208 ? 20.533 -10.244 -9.544 1.00 90.50 208 ALA A N 1
ATOM 1659 C CA . ALA A 1 208 ? 20.202 -9.936 -8.163 1.00 90.50 208 ALA A CA 1
ATOM 1660 C C . ALA A 1 208 ? 20.534 -8.484 -7.778 1.00 90.50 208 ALA A C 1
ATOM 1662 O O . ALA A 1 208 ? 19.767 -7.882 -7.020 1.00 90.50 208 ALA A O 1
ATOM 1663 N N . ASP A 1 209 ? 21.612 -7.902 -8.313 1.00 90.81 209 ASP A N 1
ATOM 1664 C CA . ASP A 1 209 ? 22.043 -6.544 -7.959 1.00 90.81 209 ASP A CA 1
ATOM 1665 C C . ASP A 1 209 ? 21.103 -5.498 -8.570 1.00 90.81 209 ASP A C 1
ATOM 1667 O O . ASP A 1 209 ? 20.595 -4.619 -7.862 1.00 90.81 209 ASP A O 1
ATOM 1671 N N . THR A 1 210 ? 20.766 -5.640 -9.857 1.00 90.38 210 THR A N 1
ATOM 1672 C CA . THR A 1 210 ? 19.755 -4.806 -10.525 1.00 90.38 210 THR A CA 1
ATOM 1673 C C . THR A 1 210 ? 18.404 -4.873 -9.807 1.00 90.38 210 THR A C 1
ATOM 1675 O O . THR A 1 210 ? 17.798 -3.832 -9.531 1.00 90.38 210 THR A O 1
ATOM 1678 N N . LEU A 1 211 ? 17.942 -6.068 -9.419 1.00 91.62 211 LEU A N 1
ATOM 1679 C CA . LEU A 1 211 ? 16.695 -6.232 -8.664 1.00 91.62 211 LEU A CA 1
ATOM 1680 C C . LEU A 1 211 ? 16.761 -5.671 -7.238 1.00 91.62 211 LEU A C 1
ATOM 1682 O O . LEU A 1 211 ? 15.751 -5.168 -6.734 1.00 91.62 211 LEU A O 1
ATOM 1686 N N . HIS A 1 212 ? 17.916 -5.733 -6.575 1.00 90.19 212 HIS A N 1
ATOM 1687 C CA . HIS A 1 212 ? 18.116 -5.131 -5.259 1.00 90.19 212 HIS A CA 1
ATOM 1688 C C . HIS A 1 212 ? 18.023 -3.600 -5.339 1.00 90.19 212 HIS A C 1
ATOM 1690 O O . HIS A 1 212 ? 17.247 -2.988 -4.600 1.00 90.19 212 HIS A O 1
ATOM 1696 N N . ILE A 1 213 ? 18.718 -2.986 -6.304 1.00 89.81 213 ILE A N 1
ATOM 1697 C CA . ILE A 1 213 ? 18.648 -1.544 -6.591 1.00 89.81 213 ILE A CA 1
ATOM 1698 C C . ILE A 1 213 ? 17.204 -1.120 -6.894 1.00 89.81 213 ILE A C 1
ATOM 1700 O O . ILE A 1 213 ? 16.719 -0.126 -6.344 1.00 89.81 213 ILE A O 1
ATOM 1704 N N . LEU A 1 214 ? 16.500 -1.884 -7.734 1.00 90.50 214 LEU A N 1
ATOM 1705 C CA . LEU A 1 214 ? 15.113 -1.619 -8.114 1.00 90.50 214 LEU A CA 1
ATOM 1706 C C . LEU A 1 214 ? 14.181 -1.663 -6.888 1.00 90.50 214 LEU A C 1
ATOM 1708 O O . LEU A 1 214 ? 13.409 -0.729 -6.664 1.00 90.50 214 LEU A O 1
ATOM 1712 N N . ASN A 1 215 ? 14.299 -2.690 -6.040 1.00 91.88 215 ASN A N 1
ATOM 1713 C CA . ASN A 1 215 ? 13.508 -2.833 -4.815 1.00 91.88 215 ASN A CA 1
ATOM 1714 C C . ASN A 1 215 ? 13.796 -1.747 -3.762 1.00 91.88 215 ASN A C 1
ATOM 1716 O O . ASN A 1 215 ? 12.848 -1.230 -3.166 1.00 91.88 215 ASN A O 1
ATOM 1720 N N . ASN A 1 216 ? 15.061 -1.365 -3.558 1.00 91.00 216 ASN A N 1
ATOM 1721 C CA . ASN A 1 216 ? 15.428 -0.284 -2.634 1.00 91.00 216 ASN A CA 1
ATOM 1722 C C . ASN A 1 216 ? 14.811 1.041 -3.093 1.00 91.00 216 ASN A C 1
ATOM 1724 O O . ASN A 1 216 ? 14.058 1.669 -2.350 1.00 91.00 216 ASN A O 1
ATOM 1728 N N . ARG A 1 217 ? 14.996 1.388 -4.376 1.00 88.88 217 ARG A N 1
ATOM 1729 C CA . ARG A 1 217 ? 14.335 2.543 -5.001 1.00 88.88 217 ARG A CA 1
ATOM 1730 C C . ARG A 1 217 ? 12.805 2.477 -4.857 1.00 88.88 217 ARG A C 1
ATOM 1732 O O . ARG A 1 217 ? 12.197 3.527 -4.662 1.00 88.88 217 ARG A O 1
ATOM 1739 N N . ARG A 1 218 ? 12.177 1.288 -4.883 1.00 91.38 218 ARG A N 1
ATOM 1740 C CA . ARG A 1 218 ? 10.728 1.125 -4.618 1.00 91.38 218 ARG A CA 1
ATOM 1741 C C . ARG A 1 218 ? 10.371 1.584 -3.209 1.00 91.38 218 ARG A C 1
ATOM 1743 O O . ARG A 1 218 ? 9.508 2.439 -3.039 1.00 91.38 218 ARG A O 1
ATOM 1750 N N . SER A 1 219 ? 11.046 0.993 -2.218 1.00 90.44 219 SER A N 1
ATOM 1751 C CA . SER A 1 219 ? 10.863 1.273 -0.789 1.00 90.44 219 SER A CA 1
ATOM 1752 C C . SER A 1 219 ? 10.999 2.766 -0.516 1.00 90.44 219 SER A C 1
ATOM 1754 O O . SER A 1 219 ? 10.115 3.366 0.091 1.00 90.44 219 SER A O 1
ATOM 1756 N N . ASP A 1 220 ? 12.079 3.366 -1.007 1.00 90.69 220 ASP A N 1
ATOM 1757 C CA . ASP A 1 220 ? 12.446 4.732 -0.657 1.00 90.69 220 ASP A CA 1
ATOM 1758 C C . ASP A 1 220 ? 11.506 5.755 -1.302 1.00 90.69 220 ASP A C 1
ATOM 1760 O O . ASP A 1 220 ? 11.111 6.718 -0.646 1.00 90.69 220 ASP A O 1
ATOM 1764 N N . ASN A 1 221 ? 11.066 5.526 -2.547 1.00 91.00 221 ASN A N 1
ATOM 1765 C CA . ASN A 1 221 ? 10.086 6.404 -3.191 1.00 91.00 221 ASN A CA 1
ATOM 1766 C C . ASN A 1 221 ? 8.693 6.275 -2.564 1.00 91.00 221 ASN A C 1
ATOM 1768 O O . ASN A 1 221 ? 8.076 7.305 -2.304 1.00 91.00 221 ASN A O 1
ATOM 1772 N N . ILE A 1 222 ? 8.227 5.061 -2.240 1.00 92.88 222 ILE A N 1
ATOM 1773 C CA . ILE A 1 222 ? 6.957 4.870 -1.516 1.00 92.88 222 ILE A CA 1
ATOM 1774 C C . ILE A 1 222 ? 7.015 5.598 -0.166 1.00 92.88 222 ILE A C 1
ATOM 1776 O O . ILE A 1 222 ? 6.215 6.497 0.068 1.00 92.88 222 ILE A O 1
ATOM 1780 N N . LYS A 1 223 ? 8.014 5.306 0.680 1.00 91.69 223 LYS A N 1
ATOM 1781 C CA . LYS A 1 223 ? 8.173 5.931 2.009 1.00 91.69 223 LYS A CA 1
ATOM 1782 C C . LYS A 1 223 ? 8.301 7.456 1.937 1.00 91.69 223 LYS A C 1
ATOM 1784 O O . LYS A 1 223 ? 7.743 8.167 2.771 1.00 91.69 223 LYS A O 1
ATOM 1789 N N . SER A 1 224 ? 9.018 7.969 0.936 1.00 91.44 224 SER A N 1
ATOM 1790 C CA . SER A 1 224 ? 9.178 9.409 0.712 1.00 91.44 224 SER A CA 1
ATOM 1791 C C . SER A 1 224 ? 7.862 10.086 0.321 1.00 91.44 224 SER A C 1
ATOM 1793 O O . SER A 1 224 ? 7.563 11.158 0.844 1.00 91.44 224 SER A O 1
ATOM 1795 N N . VAL A 1 225 ? 7.070 9.469 -0.563 1.00 94.12 225 VAL A N 1
ATOM 1796 C CA . VAL A 1 225 ? 5.832 10.040 -1.120 1.00 94.12 225 VAL A CA 1
ATOM 1797 C C . VAL A 1 225 ? 4.635 9.859 -0.183 1.00 94.12 225 VAL A C 1
ATOM 1799 O O . VAL A 1 225 ? 3.989 10.850 0.150 1.00 94.12 225 VAL A O 1
ATOM 1802 N N . THR A 1 226 ? 4.358 8.637 0.282 1.00 93.06 226 THR A N 1
ATOM 1803 C CA . THR A 1 226 ? 3.162 8.327 1.093 1.00 93.06 226 THR A CA 1
ATOM 1804 C C . THR A 1 226 ? 3.334 8.680 2.571 1.00 93.06 226 THR A C 1
ATOM 1806 O O . THR A 1 226 ? 2.348 8.840 3.286 1.00 93.06 226 THR A O 1
ATOM 1809 N N . ARG A 1 227 ? 4.584 8.858 3.032 1.00 91.44 227 ARG A N 1
ATOM 1810 C CA . ARG A 1 227 ? 4.934 9.203 4.423 1.00 91.44 227 ARG A CA 1
ATOM 1811 C C . ARG A 1 227 ? 4.392 8.220 5.473 1.00 91.44 227 ARG A C 1
ATOM 1813 O O . ARG A 1 227 ? 4.208 8.592 6.630 1.00 91.44 227 ARG A O 1
ATOM 1820 N N . ASP A 1 228 ? 4.189 6.962 5.086 1.00 88.44 228 ASP A N 1
ATOM 1821 C CA . ASP A 1 228 ? 3.838 5.880 6.006 1.00 88.44 228 ASP A CA 1
ATOM 1822 C C . ASP A 1 228 ? 4.906 5.700 7.094 1.00 88.44 228 ASP A C 1
ATOM 1824 O O . ASP A 1 228 ? 6.105 5.621 6.811 1.00 88.44 228 ASP A O 1
ATOM 1828 N N . LEU A 1 229 ? 4.453 5.554 8.339 1.00 86.25 229 LEU A N 1
ATOM 1829 C CA . LEU A 1 229 ? 5.288 5.076 9.438 1.00 86.25 229 LEU A CA 1
ATOM 1830 C C . LEU A 1 229 ? 5.593 3.572 9.245 1.00 86.25 229 LEU A C 1
ATOM 1832 O O . LEU A 1 229 ? 4.782 2.861 8.644 1.00 86.25 229 LEU A O 1
ATOM 1836 N N . PRO A 1 230 ? 6.708 3.033 9.767 1.00 86.94 230 PRO A N 1
ATOM 1837 C CA . PRO A 1 230 ? 6.890 1.583 9.880 1.00 86.94 230 PRO A CA 1
ATOM 1838 C C . PRO A 1 230 ? 5.749 0.957 10.696 1.00 86.94 230 PRO A C 1
ATOM 1840 O O . PRO A 1 230 ? 5.251 1.596 11.619 1.00 86.94 230 PRO A O 1
ATOM 1843 N N . TRP A 1 231 ? 5.313 -0.258 10.362 1.00 88.62 231 TRP A N 1
ATOM 1844 C CA . TRP A 1 231 ? 4.283 -0.973 11.129 1.00 88.62 231 TRP A CA 1
ATOM 1845 C C . TRP A 1 231 ? 4.882 -1.607 12.386 1.00 88.62 231 TRP A C 1
ATOM 1847 O O . TRP A 1 231 ? 5.834 -2.389 12.289 1.00 88.62 231 TRP A O 1
ATOM 1857 N N . THR A 1 232 ? 4.324 -1.311 13.561 1.00 88.56 232 THR A N 1
ATOM 1858 C CA . THR A 1 232 ? 4.761 -1.946 14.814 1.00 88.56 232 THR A CA 1
ATOM 1859 C C . THR A 1 232 ? 4.232 -3.378 14.926 1.00 88.56 232 THR A C 1
ATOM 1861 O O . THR A 1 232 ? 3.318 -3.798 14.211 1.00 88.56 232 THR A O 1
ATOM 1864 N N . GLU A 1 233 ? 4.806 -4.165 15.838 1.00 88.19 233 GLU A N 1
ATOM 1865 C CA . GLU A 1 233 ? 4.264 -5.489 16.154 1.00 88.19 233 GLU A CA 1
ATOM 1866 C C . GLU A 1 233 ? 2.870 -5.394 16.806 1.00 88.19 233 GLU A C 1
ATOM 1868 O O . GLU A 1 233 ? 1.999 -6.207 16.498 1.00 88.19 233 GLU A O 1
ATOM 1873 N N . SER A 1 234 ? 2.627 -4.375 17.642 1.00 89.94 234 SER A N 1
ATOM 1874 C CA . SER A 1 234 ? 1.322 -4.112 18.261 1.00 89.94 234 SER A CA 1
ATOM 1875 C C . SER A 1 234 ? 0.248 -3.747 17.227 1.00 89.94 234 SER A C 1
ATOM 1877 O O . SER A 1 234 ? -0.850 -4.300 17.287 1.00 89.94 234 SER A O 1
ATOM 1879 N N . GLU A 1 235 ? 0.563 -2.925 16.220 1.00 92.62 235 GLU A N 1
ATOM 1880 C CA . GLU A 1 235 ? -0.345 -2.623 15.102 1.00 92.62 235 GLU A CA 1
ATOM 1881 C C . GLU A 1 235 ? -0.675 -3.877 14.273 1.00 92.62 235 GLU A C 1
ATOM 1883 O O . GLU A 1 235 ? -1.850 -4.147 14.015 1.00 92.62 235 GLU A O 1
ATOM 1888 N N . ARG A 1 236 ? 0.326 -4.704 13.917 1.00 94.44 236 ARG A N 1
ATOM 1889 C CA . ARG A 1 236 ? 0.088 -5.969 13.186 1.00 94.44 236 ARG A CA 1
ATOM 1890 C C . ARG A 1 236 ? -0.744 -6.967 13.998 1.00 94.44 236 ARG A C 1
ATOM 1892 O O . ARG A 1 236 ? -1.671 -7.571 13.459 1.00 94.44 236 ARG A O 1
ATOM 1899 N N . LYS A 1 237 ? -0.456 -7.120 15.298 1.00 94.38 237 LYS A N 1
ATOM 1900 C CA . LYS A 1 237 ? -1.252 -7.942 16.233 1.00 94.38 237 LYS A CA 1
ATOM 1901 C C . LYS A 1 237 ? -2.703 -7.466 16.293 1.00 94.38 237 LYS A C 1
ATOM 1903 O O . LYS A 1 237 ? -3.618 -8.286 16.222 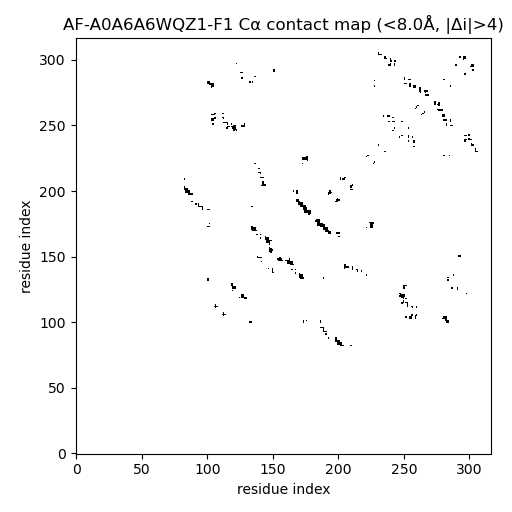1.00 94.38 237 LYS A O 1
ATOM 1908 N N . TYR A 1 238 ? -2.921 -6.154 16.382 1.00 95.00 238 TYR A N 1
ATOM 1909 C CA . TYR A 1 238 ? -4.264 -5.587 16.441 1.00 95.00 238 TYR A CA 1
ATOM 1910 C C . TYR A 1 238 ? -5.027 -5.749 15.118 1.00 95.00 238 TYR A C 1
ATOM 1912 O O . TYR A 1 238 ? -6.189 -6.142 15.139 1.00 95.00 238 TYR A O 1
ATOM 1920 N N . LEU A 1 239 ? -4.379 -5.551 13.964 1.00 96.31 239 LEU A N 1
ATOM 1921 C CA . LEU A 1 239 ? -5.006 -5.773 12.656 1.00 96.31 239 LEU A CA 1
ATOM 1922 C C . LEU A 1 239 ? -5.399 -7.247 12.438 1.00 96.31 239 LEU A C 1
ATOM 1924 O O . LEU A 1 239 ? -6.499 -7.520 11.955 1.00 96.31 239 LEU A O 1
ATOM 1928 N N . ALA A 1 240 ? -4.554 -8.198 12.854 1.00 96.75 240 ALA A N 1
ATOM 1929 C CA . ALA A 1 240 ? -4.891 -9.624 12.829 1.00 96.75 240 ALA A CA 1
ATOM 1930 C C . ALA A 1 240 ? -6.095 -9.944 13.732 1.00 96.75 240 ALA A C 1
ATOM 1932 O O . ALA A 1 240 ? -7.016 -10.641 13.307 1.00 96.75 240 ALA A O 1
ATOM 1933 N N . LYS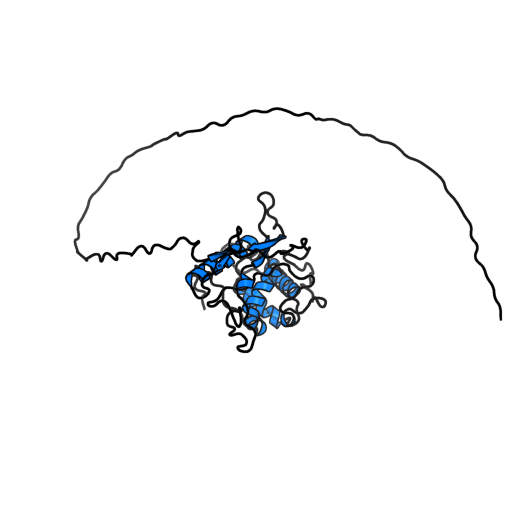 A 1 241 ? -6.134 -9.371 14.944 1.00 96.50 241 LYS A N 1
ATOM 1934 C CA . LYS A 1 241 ? -7.273 -9.487 15.864 1.00 96.50 241 LYS A CA 1
ATOM 1935 C C . LYS A 1 241 ? -8.569 -8.937 15.251 1.00 96.50 241 LYS A C 1
ATOM 1937 O O . LYS A 1 241 ? -9.580 -9.635 15.269 1.00 96.50 241 LYS A O 1
ATOM 1942 N N . LEU A 1 242 ? -8.541 -7.736 14.666 1.00 96.25 242 LEU A N 1
ATOM 1943 C CA . LEU A 1 242 ? -9.716 -7.115 14.039 1.00 96.25 242 LEU A CA 1
ATOM 1944 C C . LEU A 1 242 ? -10.315 -7.980 12.923 1.00 96.25 242 LEU A C 1
ATOM 1946 O O . LEU A 1 242 ? -11.532 -8.054 12.800 1.00 96.25 242 LEU A O 1
ATOM 1950 N N . LEU A 1 243 ? -9.485 -8.661 12.133 1.00 95.75 243 LEU A N 1
ATOM 1951 C CA . LEU A 1 243 ? -9.953 -9.558 11.071 1.00 95.75 243 LEU A CA 1
ATOM 1952 C C . LEU A 1 243 ? -10.582 -10.856 11.601 1.00 95.75 243 LEU A C 1
ATOM 1954 O O . LEU A 1 243 ? -11.380 -11.478 10.900 1.00 95.75 243 LEU A O 1
ATOM 1958 N N . ILE A 1 244 ? -10.243 -11.283 12.820 1.00 95.56 244 ILE A N 1
ATOM 1959 C CA . ILE A 1 244 ? -10.909 -12.406 13.495 1.00 95.56 244 ILE A CA 1
ATOM 1960 C C . ILE A 1 244 ? -12.251 -11.946 14.083 1.00 95.56 244 ILE A C 1
ATOM 1962 O O . ILE A 1 244 ? -13.252 -12.631 13.898 1.00 95.56 244 ILE A O 1
ATOM 1966 N N . GLU A 1 245 ? -12.280 -10.790 14.755 1.00 95.62 245 GLU A N 1
ATOM 1967 C CA . GLU A 1 245 ? -13.489 -10.243 15.395 1.00 95.62 245 GLU A CA 1
ATOM 1968 C C . GLU A 1 245 ? -14.541 -9.757 14.383 1.00 95.62 245 GLU A C 1
ATOM 1970 O O . GLU A 1 245 ? -15.736 -9.929 14.610 1.00 95.62 245 GLU A O 1
ATOM 1975 N N . TYR A 1 246 ? -14.106 -9.181 13.258 1.00 95.62 246 TYR A N 1
ATOM 1976 C CA . TYR A 1 246 ? -14.966 -8.595 12.227 1.00 95.62 246 TYR A CA 1
ATOM 1977 C C . TYR A 1 246 ? -14.617 -9.180 10.842 1.00 95.62 246 TYR A C 1
ATOM 1979 O O . TYR A 1 246 ? -14.009 -8.497 10.013 1.00 95.62 246 TYR A O 1
ATOM 1987 N N . PRO A 1 247 ? -14.973 -10.452 10.562 1.00 94.56 247 PRO A N 1
ATOM 1988 C CA . PRO A 1 247 ? -14.581 -11.142 9.329 1.00 94.56 247 PRO A CA 1
ATOM 1989 C C . PRO A 1 247 ? -15.104 -10.464 8.052 1.00 94.56 247 PRO A C 1
ATOM 1991 O O . PRO A 1 247 ? -14.436 -10.524 7.016 1.00 94.56 247 PRO A O 1
ATOM 1994 N N . ASP A 1 248 ? -16.256 -9.796 8.145 1.00 95.12 248 ASP A N 1
ATOM 1995 C CA . ASP A 1 248 ? -16.932 -9.124 7.033 1.00 95.12 248 ASP A CA 1
ATOM 1996 C C . ASP A 1 248 ? -16.672 -7.606 6.974 1.00 95.12 248 ASP A C 1
ATOM 1998 O O . ASP A 1 248 ? -17.203 -6.925 6.096 1.00 95.12 248 ASP A O 1
ATOM 2002 N N . ALA A 1 249 ? -15.838 -7.056 7.866 1.00 96.19 249 ALA A N 1
ATOM 2003 C CA . ALA A 1 249 ? -15.528 -5.627 7.863 1.00 96.19 249 ALA A CA 1
ATOM 2004 C C . ALA A 1 249 ? -14.869 -5.186 6.547 1.00 96.19 249 ALA A C 1
ATOM 2006 O O . ALA A 1 249 ? -14.002 -5.863 5.978 1.00 96.19 249 ALA A O 1
ATOM 2007 N N . SER A 1 250 ? -15.248 -3.998 6.077 1.00 96.56 250 SER A N 1
ATOM 2008 C CA . SER A 1 250 ? -14.573 -3.347 4.954 1.00 96.56 250 SER A CA 1
ATOM 2009 C C . SER A 1 250 ? -13.178 -2.856 5.358 1.00 96.56 250 SER A C 1
ATOM 2011 O O . SER A 1 250 ? -12.877 -2.669 6.538 1.00 96.56 250 SER A O 1
ATOM 2013 N N . ILE A 1 251 ? -12.300 -2.594 4.385 1.00 96.62 251 ILE A N 1
ATOM 2014 C CA . ILE A 1 251 ? -10.958 -2.074 4.701 1.00 96.62 251 ILE A CA 1
ATOM 2015 C C . ILE A 1 251 ? -11.008 -0.663 5.317 1.00 96.62 251 ILE A C 1
ATOM 2017 O O . ILE A 1 251 ? -10.160 -0.319 6.142 1.00 96.62 251 ILE A O 1
ATOM 2021 N N . THR A 1 252 ? -12.036 0.124 4.984 1.00 95.06 252 THR A N 1
ATOM 2022 C CA . THR A 1 252 ? -12.344 1.412 5.625 1.00 95.06 252 THR A CA 1
ATOM 2023 C C . THR A 1 252 ? -12.677 1.214 7.102 1.00 95.06 252 THR A C 1
ATOM 2025 O O . THR A 1 252 ? -12.058 1.843 7.956 1.00 95.06 252 THR A O 1
ATOM 2028 N N . GLU A 1 253 ? -13.575 0.278 7.414 1.00 95.56 253 GLU A N 1
ATOM 2029 C CA . GLU A 1 253 ? -13.969 -0.044 8.788 1.00 95.56 253 GLU A CA 1
ATOM 2030 C C . GLU A 1 253 ? -12.789 -0.564 9.619 1.00 95.56 253 GLU A C 1
ATOM 2032 O O . GLU A 1 253 ? -12.568 -0.106 10.738 1.00 95.56 253 GLU A O 1
ATOM 2037 N N . LEU A 1 254 ? -11.979 -1.472 9.063 1.00 96.38 254 LEU A N 1
ATOM 2038 C CA . LEU A 1 254 ? -10.758 -1.957 9.715 1.00 96.38 254 LEU A CA 1
ATOM 2039 C C . LEU A 1 254 ? -9.781 -0.808 10.008 1.00 96.38 254 LEU A C 1
ATOM 2041 O O . LEU A 1 254 ? -9.169 -0.783 11.074 1.00 96.38 254 LEU A O 1
ATOM 2045 N N . THR A 1 255 ? -9.672 0.169 9.100 1.00 95.81 255 THR A N 1
ATOM 2046 C CA . THR A 1 255 ? -8.845 1.371 9.296 1.00 95.81 255 THR A CA 1
ATOM 2047 C C . THR A 1 255 ? -9.408 2.270 10.401 1.00 95.81 255 THR A C 1
ATOM 2049 O O . THR A 1 255 ? -8.649 2.745 11.243 1.00 95.81 255 THR A O 1
ATOM 2052 N N . GLU A 1 256 ? -10.726 2.474 10.455 1.00 94.75 256 GLU A N 1
ATOM 2053 C CA . GLU A 1 256 ? -11.379 3.235 11.529 1.00 94.75 256 GLU A CA 1
ATOM 2054 C C . GLU A 1 256 ? -11.234 2.557 12.893 1.00 94.75 256 GLU A C 1
ATOM 2056 O O . GLU A 1 256 ? -10.911 3.232 13.869 1.00 94.75 256 GLU A O 1
ATOM 2061 N N . ARG A 1 257 ? -11.412 1.231 12.969 1.00 94.50 257 ARG A N 1
ATOM 2062 C CA . ARG A 1 257 ? -11.188 0.422 14.182 1.00 94.50 257 ARG A CA 1
ATOM 2063 C C . ARG A 1 257 ? -9.736 0.500 14.649 1.00 94.50 257 ARG A C 1
ATOM 2065 O O . ARG A 1 257 ? -9.490 0.780 15.821 1.00 94.50 257 ARG A O 1
ATOM 2072 N N . HIS A 1 258 ? -8.783 0.355 13.729 1.00 94.31 258 HIS A N 1
ATOM 2073 C CA . HIS A 1 258 ? -7.356 0.536 13.995 1.00 94.31 258 HIS A CA 1
ATOM 2074 C C . HIS A 1 258 ? -7.049 1.934 14.559 1.00 94.31 258 HIS A C 1
ATOM 2076 O O . HIS A 1 258 ? -6.423 2.071 15.609 1.00 94.31 258 HIS A O 1
ATOM 2082 N N . ASN A 1 259 ? -7.525 2.985 13.892 1.00 93.75 259 ASN A N 1
ATOM 2083 C CA . ASN A 1 259 ? -7.257 4.365 14.286 1.00 93.75 259 ASN A CA 1
ATOM 2084 C C . ASN A 1 259 ? -7.961 4.761 15.587 1.00 93.75 259 ASN A C 1
ATOM 2086 O O . ASN A 1 259 ? -7.363 5.461 16.397 1.00 93.75 259 ASN A O 1
ATOM 2090 N N . TYR A 1 260 ? -9.184 4.290 15.831 1.00 91.88 260 TYR A N 1
ATOM 2091 C CA . TYR A 1 260 ? -9.898 4.530 17.086 1.00 91.88 260 TYR A CA 1
ATOM 2092 C C . TYR A 1 260 ? -9.132 3.976 18.296 1.00 91.88 260 TYR A C 1
ATOM 2094 O O . TYR A 1 260 ? -9.028 4.644 19.324 1.00 91.88 260 TYR A O 1
ATOM 2102 N N . TYR A 1 261 ? -8.528 2.793 18.152 1.00 89.25 261 TYR A N 1
ATOM 2103 C CA . TYR A 1 261 ? -7.673 2.206 19.180 1.00 89.25 261 TYR A CA 1
ATOM 2104 C C . TYR A 1 261 ? -6.380 3.014 19.382 1.00 89.25 261 TYR A C 1
ATOM 2106 O O . TYR A 1 261 ? -6.136 3.521 20.478 1.00 89.25 261 TYR A O 1
ATOM 2114 N N . PHE A 1 262 ? -5.581 3.193 18.322 1.00 87.94 262 PHE A N 1
ATOM 2115 C CA . PHE A 1 262 ? -4.225 3.750 18.429 1.00 87.94 262 PHE A CA 1
ATOM 2116 C C . PHE A 1 262 ? -4.133 5.282 18.532 1.00 87.94 262 PHE A C 1
ATOM 2118 O O . PHE A 1 262 ? -3.170 5.783 19.107 1.00 87.94 262 PHE A O 1
ATOM 2125 N N . MET A 1 263 ? -5.102 6.036 18.000 1.00 83.50 263 MET A N 1
ATOM 2126 C CA . MET A 1 263 ? -5.168 7.501 18.159 1.00 83.50 263 MET A CA 1
ATOM 2127 C C . MET A 1 263 ? -5.975 7.925 19.398 1.00 83.50 263 MET A C 1
ATOM 2129 O O . MET A 1 263 ? -5.900 9.086 19.802 1.00 83.50 263 MET A O 1
ATOM 2133 N N . GLY A 1 264 ? -6.776 7.008 19.953 1.00 73.75 264 GLY A N 1
ATOM 2134 C CA . GLY A 1 264 ? -7.604 7.217 21.138 1.00 73.75 264 GLY A CA 1
ATOM 2135 C C . GLY A 1 264 ? -6.880 6.837 22.429 1.00 73.75 264 GLY A C 1
ATOM 2136 O O . GLY A 1 264 ? -6.063 7.597 22.942 1.00 73.75 264 GLY A O 1
ATOM 2137 N N . ASN A 1 265 ? -7.217 5.664 22.970 1.00 60.78 265 ASN A N 1
ATOM 2138 C CA . ASN A 1 265 ? -6.894 5.281 24.351 1.00 60.78 265 ASN A CA 1
ATOM 2139 C C . ASN A 1 265 ? -5.621 4.427 24.503 1.00 60.78 265 ASN A C 1
ATOM 2141 O O . ASN A 1 265 ? -5.300 4.018 25.618 1.00 60.78 265 ASN A O 1
ATOM 2145 N N . PHE A 1 266 ? -4.910 4.105 23.418 1.00 59.31 266 PHE A N 1
ATOM 2146 C CA . PHE A 1 266 ? -3.728 3.248 23.499 1.00 59.31 266 PHE A CA 1
ATOM 2147 C C . PHE A 1 266 ? -2.513 3.975 24.092 1.00 59.31 266 PHE A C 1
ATOM 2149 O O . PHE A 1 266 ? -1.831 4.746 23.416 1.00 59.31 266 PHE A O 1
ATOM 2156 N N . THR A 1 267 ? -2.214 3.677 25.356 1.00 53.47 267 THR A N 1
ATOM 2157 C CA . THR A 1 267 ? -0.984 4.092 26.038 1.00 53.47 267 THR A CA 1
ATOM 2158 C C . THR A 1 267 ? -0.114 2.872 26.341 1.00 53.47 267 THR A C 1
ATOM 2160 O O . THR A 1 267 ? -0.364 2.156 27.311 1.00 53.47 267 THR A O 1
ATOM 2163 N N . GLU A 1 268 ? 0.927 2.642 25.543 1.00 54.59 268 GLU A N 1
ATOM 2164 C CA . GLU A 1 268 ? 2.054 1.797 25.957 1.00 54.59 268 GLU A CA 1
ATOM 2165 C C . GLU A 1 268 ? 2.974 2.607 26.879 1.00 54.59 268 GLU A C 1
ATOM 2167 O O . GLU A 1 268 ? 3.267 3.776 26.620 1.00 54.59 268 GLU A O 1
ATOM 2172 N N . THR A 1 269 ? 3.438 1.995 27.970 1.00 45.66 269 THR A N 1
ATOM 2173 C CA . THR A 1 269 ? 4.306 2.651 28.959 1.00 45.66 269 THR A CA 1
ATOM 2174 C C . THR A 1 269 ? 5.742 2.758 28.438 1.00 45.66 269 THR A C 1
ATOM 2176 O O . THR A 1 269 ? 6.630 2.006 28.841 1.00 45.66 269 THR A O 1
ATOM 2179 N N . THR A 1 270 ? 5.994 3.698 27.530 1.00 51.84 270 THR A N 1
ATOM 2180 C CA . THR A 1 270 ? 7.352 4.053 27.107 1.00 51.84 270 THR A CA 1
ATOM 2181 C C . THR A 1 270 ? 8.087 4.806 28.215 1.00 51.84 270 THR A C 1
ATOM 2183 O O . THR A 1 270 ? 7.548 5.732 28.817 1.00 51.84 270 THR A O 1
ATOM 2186 N N . ALA A 1 271 ? 9.356 4.454 28.454 1.00 48.34 271 ALA A N 1
ATOM 2187 C CA . ALA A 1 271 ? 10.186 5.029 29.524 1.00 48.34 271 ALA A CA 1
ATOM 2188 C C . ALA A 1 271 ? 10.435 6.551 29.408 1.00 48.34 271 ALA A C 1
ATOM 2190 O O . ALA A 1 271 ? 10.937 7.167 30.344 1.00 48.34 271 ALA A O 1
ATOM 2191 N N . PHE A 1 272 ? 10.072 7.160 28.276 1.00 47.06 272 PHE A N 1
ATOM 2192 C CA . PHE A 1 272 ? 10.194 8.589 28.007 1.00 47.06 272 PHE A CA 1
ATOM 2193 C C . PHE A 1 272 ? 8.848 9.158 27.541 1.00 47.06 272 PHE A C 1
ATOM 2195 O O . PHE A 1 272 ? 8.601 9.282 26.345 1.00 47.06 272 PHE A O 1
ATOM 2202 N N . SER A 1 273 ? 8.012 9.555 28.506 1.00 43.44 273 SER A N 1
ATOM 2203 C CA . SER A 1 273 ? 6.709 10.230 28.341 1.00 43.44 273 SER A CA 1
ATOM 2204 C C . SER A 1 273 ? 5.594 9.444 27.626 1.00 43.44 273 SER A C 1
ATOM 2206 O O . SER A 1 273 ? 5.819 8.665 26.703 1.00 43.44 273 SER A O 1
ATOM 2208 N N . SER A 1 274 ? 4.352 9.702 28.041 1.00 44.47 274 SER A N 1
ATOM 2209 C CA . SER A 1 274 ? 3.116 9.235 27.403 1.00 44.47 274 SER A CA 1
ATOM 2210 C C . SER A 1 274 ? 2.759 10.102 26.187 1.00 44.47 274 SER A C 1
ATOM 2212 O O . SER A 1 274 ? 1.774 10.844 26.177 1.00 44.47 274 SER A O 1
ATOM 2214 N N . ALA A 1 275 ? 3.586 10.030 25.144 1.00 44.00 275 ALA A N 1
ATOM 2215 C CA . ALA A 1 275 ? 3.262 10.607 23.842 1.00 44.00 275 ALA A CA 1
ATOM 2216 C C . ALA A 1 275 ? 2.134 9.813 23.151 1.00 44.00 275 ALA A C 1
ATOM 2218 O O . 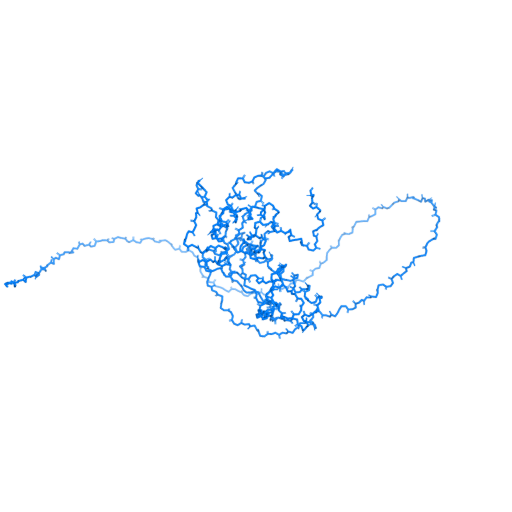ALA A 1 275 ? 1.987 8.609 23.365 1.00 44.00 275 ALA A O 1
ATOM 2219 N N . ARG A 1 276 ? 1.358 10.466 22.272 1.00 48.78 276 ARG A N 1
ATOM 2220 C CA . ARG A 1 276 ? 0.449 9.757 21.352 1.00 48.78 276 ARG A CA 1
ATOM 2221 C C . ARG A 1 276 ? 1.289 8.845 20.452 1.00 48.78 276 ARG A C 1
ATOM 2223 O O . ARG A 1 276 ? 2.056 9.349 19.637 1.00 48.78 276 ARG A O 1
ATOM 2230 N N . LEU A 1 277 ? 1.161 7.527 20.616 1.00 58.94 277 LEU A N 1
ATOM 2231 C CA . LEU A 1 277 ? 2.049 6.544 19.977 1.00 58.94 277 LEU A CA 1
ATOM 2232 C C . LEU A 1 277 ? 1.860 6.405 18.461 1.00 58.94 277 LEU A C 1
ATOM 2234 O O . LEU A 1 277 ? 2.789 5.985 17.774 1.00 58.94 277 LEU A O 1
ATOM 2238 N N . SER A 1 278 ? 0.687 6.748 17.925 1.00 70.00 278 SER A N 1
ATOM 2239 C CA . SER A 1 278 ? 0.426 6.695 16.486 1.00 70.00 278 SER A CA 1
ATOM 2240 C C . SER A 1 278 ? -0.407 7.888 16.034 1.00 70.00 278 SER A C 1
ATOM 2242 O O . SER A 1 278 ? -1.485 8.155 16.564 1.00 70.00 278 SER A O 1
ATOM 2244 N N . ASP A 1 279 ? 0.044 8.549 14.968 1.00 78.38 279 ASP A N 1
ATOM 2245 C CA . ASP A 1 279 ? -0.746 9.549 14.240 1.00 78.38 279 ASP A CA 1
ATOM 2246 C C . ASP A 1 279 ? -1.911 8.916 13.448 1.00 78.38 279 ASP A C 1
ATOM 2248 O O . ASP A 1 279 ? -2.549 9.608 12.652 1.00 78.38 279 ASP A O 1
ATOM 2252 N N . GLY A 1 280 ? -2.126 7.599 13.558 1.00 89.00 280 GLY A N 1
ATOM 2253 C CA . GLY A 1 280 ? -3.069 6.814 12.765 1.00 89.00 280 GLY A CA 1
ATOM 2254 C C . GLY A 1 280 ? -2.551 6.432 11.376 1.00 89.00 280 GLY A C 1
ATOM 2255 O O . GLY A 1 280 ? -1.534 6.938 10.885 1.00 89.00 280 GLY A O 1
ATOM 2256 N N . ARG A 1 281 ? -3.301 5.560 10.706 1.00 93.69 281 ARG A N 1
ATOM 2257 C CA . ARG A 1 281 ? -3.041 5.024 9.364 1.00 93.69 281 ARG A CA 1
ATOM 2258 C C . ARG A 1 281 ? -4.058 5.556 8.357 1.00 93.69 281 ARG A C 1
ATOM 2260 O O . ARG A 1 281 ? -5.201 5.838 8.714 1.00 93.69 281 ARG A O 1
ATOM 2267 N N . THR A 1 282 ? -3.653 5.704 7.097 1.00 95.44 282 THR A N 1
ATOM 2268 C CA . THR A 1 282 ? -4.608 5.940 6.002 1.00 95.44 282 THR A CA 1
ATOM 2269 C C . THR A 1 282 ? -5.164 4.612 5.491 1.00 95.44 282 THR A C 1
ATOM 2271 O O . THR A 1 282 ? -4.563 3.559 5.726 1.00 95.44 282 THR A O 1
ATOM 2274 N N . ILE A 1 283 ? -6.286 4.650 4.767 1.00 95.62 283 ILE A N 1
ATOM 2275 C CA . ILE A 1 283 ? -6.908 3.440 4.205 1.00 95.62 283 ILE A CA 1
ATOM 2276 C C . ILE A 1 283 ? -5.938 2.746 3.236 1.00 95.62 283 ILE A C 1
ATOM 2278 O O . ILE A 1 283 ? -5.830 1.523 3.243 1.00 95.62 283 ILE A O 1
ATOM 2282 N N . GLU A 1 284 ? -5.163 3.507 2.455 1.00 96.00 284 GLU A N 1
ATOM 2283 C CA . GLU A 1 284 ? -4.135 2.977 1.552 1.00 96.00 284 GLU A CA 1
ATOM 2284 C C . GLU A 1 284 ? -3.031 2.217 2.310 1.00 96.00 284 GLU A C 1
ATOM 2286 O O . GLU A 1 284 ? -2.594 1.155 1.863 1.00 96.00 284 GLU A O 1
ATOM 2291 N N . SER A 1 285 ? -2.616 2.726 3.478 1.00 95.38 285 SER A N 1
ATOM 2292 C CA . SER A 1 285 ? -1.591 2.112 4.334 1.00 95.38 285 SER A CA 1
ATOM 2293 C C . SER A 1 285 ? -2.055 0.763 4.895 1.00 95.38 285 SER A C 1
ATOM 2295 O O . SER A 1 285 ? -1.364 -0.245 4.727 1.00 95.38 285 SER A O 1
ATOM 2297 N N . VAL A 1 286 ? -3.259 0.715 5.487 1.00 96.25 286 VAL A N 1
ATOM 2298 C CA . VAL A 1 286 ? -3.856 -0.526 6.026 1.00 96.25 286 VAL A CA 1
ATOM 2299 C C . VAL A 1 286 ? -4.148 -1.521 4.905 1.00 96.25 286 VAL A C 1
ATOM 2301 O O . VAL A 1 286 ? -3.830 -2.703 5.026 1.00 96.25 286 VAL A O 1
ATOM 2304 N N . ARG A 1 287 ? -4.676 -1.046 3.769 1.00 96.19 287 ARG A N 1
ATOM 2305 C CA . ARG A 1 287 ? -4.900 -1.863 2.572 1.00 96.19 287 ARG A CA 1
ATOM 2306 C C . ARG A 1 287 ? -3.607 -2.487 2.057 1.00 96.19 287 ARG A C 1
ATOM 2308 O O . ARG A 1 287 ? -3.621 -3.656 1.679 1.00 96.19 287 ARG A O 1
ATOM 2315 N N . HIS A 1 288 ? -2.503 -1.740 2.020 1.00 94.38 288 HIS A N 1
ATOM 2316 C CA . HIS A 1 288 ? -1.227 -2.270 1.546 1.00 94.38 288 HIS A CA 1
ATOM 2317 C C . HIS A 1 288 ? -0.660 -3.344 2.475 1.00 94.38 288 HIS A C 1
ATOM 2319 O O . HIS A 1 288 ? -0.258 -4.401 1.986 1.00 94.38 288 HIS A O 1
ATOM 2325 N N . GLU A 1 289 ? -0.655 -3.097 3.784 1.00 94.69 289 GLU A N 1
ATOM 2326 C CA . GLU A 1 289 ? -0.196 -4.060 4.790 1.00 94.69 289 GLU A CA 1
ATOM 2327 C C . GLU A 1 289 ? -1.029 -5.347 4.728 1.00 94.69 289 GLU A C 1
ATOM 2329 O O . GLU A 1 289 ? -0.488 -6.441 4.537 1.00 94.69 289 GLU A O 1
ATOM 2334 N N . TYR A 1 290 ? -2.359 -5.208 4.760 1.00 95.38 290 TYR A N 1
ATOM 2335 C CA . TYR A 1 290 ? -3.281 -6.333 4.654 1.00 95.38 290 TYR A CA 1
ATOM 2336 C C . TYR A 1 290 ? -3.098 -7.121 3.351 1.00 95.38 290 TYR A C 1
ATOM 2338 O O . TYR A 1 290 ? -3.000 -8.343 3.388 1.00 95.38 290 TYR A O 1
ATOM 2346 N N . LEU A 1 291 ? -3.014 -6.461 2.189 1.00 93.88 291 LEU A N 1
ATOM 2347 C CA . LEU A 1 291 ? -2.845 -7.163 0.912 1.00 93.88 291 LEU A CA 1
ATOM 2348 C C . LEU A 1 291 ? -1.474 -7.829 0.767 1.00 93.88 291 LEU A C 1
ATOM 2350 O O . LEU A 1 291 ? -1.388 -8.881 0.128 1.00 93.88 291 LEU A O 1
ATOM 2354 N N . THR A 1 292 ? -0.426 -7.252 1.361 1.00 91.56 292 THR A N 1
ATOM 2355 C CA . THR A 1 292 ? 0.929 -7.820 1.343 1.00 91.56 292 THR A CA 1
ATOM 2356 C C . THR A 1 292 ? 0.969 -9.165 2.063 1.00 91.56 292 THR A C 1
ATOM 2358 O O . THR A 1 292 ? 1.529 -10.119 1.522 1.00 91.56 292 THR A O 1
ATOM 2361 N N . TRP A 1 293 ? 0.293 -9.261 3.210 1.00 92.94 293 TRP A N 1
ATOM 2362 C CA . TRP A 1 293 ? 0.258 -10.445 4.076 1.00 92.94 293 TRP A CA 1
ATOM 2363 C C . TRP A 1 293 ? -1.141 -11.069 4.184 1.00 92.94 293 TRP A C 1
ATOM 2365 O O . TRP A 1 293 ? -1.549 -11.576 5.231 1.00 92.94 293 TRP A O 1
ATOM 2375 N N . LYS A 1 294 ? -1.923 -11.006 3.096 1.00 92.62 294 LYS A N 1
ATOM 2376 C CA . LYS A 1 294 ? -3.347 -11.385 3.111 1.00 92.62 294 LYS A CA 1
ATOM 2377 C C . LYS A 1 294 ? -3.572 -12.820 3.583 1.00 92.62 294 LYS A C 1
ATOM 2379 O O . LYS A 1 294 ? -4.547 -13.079 4.272 1.00 92.62 294 LYS A O 1
ATOM 2384 N N . LYS A 1 295 ? -2.682 -13.752 3.230 1.00 90.44 295 LYS A N 1
ATOM 2385 C CA . LYS A 1 295 ? -2.819 -15.167 3.606 1.00 90.44 295 LYS A CA 1
ATOM 2386 C C . LYS A 1 295 ? -2.633 -15.359 5.113 1.00 90.44 295 LYS A C 1
ATOM 2388 O O . LYS A 1 295 ? -3.370 -16.118 5.730 1.00 90.44 295 LYS A O 1
ATOM 2393 N N . GLU A 1 296 ? -1.648 -14.676 5.680 1.00 93.25 296 GLU A N 1
ATOM 2394 C CA . GLU A 1 296 ? -1.304 -14.698 7.095 1.00 93.25 296 GLU A CA 1
ATOM 2395 C C . GLU A 1 296 ? -2.454 -14.096 7.915 1.00 93.25 296 GLU A C 1
ATOM 2397 O O . GLU A 1 296 ? -2.996 -14.769 8.792 1.00 93.25 296 GLU A O 1
ATOM 2402 N N . TYR A 1 297 ? -2.903 -12.895 7.536 1.00 95.06 297 TYR A N 1
ATOM 2403 C CA . TYR A 1 297 ? -4.016 -12.182 8.166 1.00 95.06 297 TYR A CA 1
ATOM 2404 C C . TYR A 1 297 ? -5.377 -12.894 8.025 1.00 95.06 297 TYR A C 1
ATOM 2406 O O . TYR A 1 297 ? -6.160 -12.934 8.976 1.00 95.06 297 TYR A O 1
ATOM 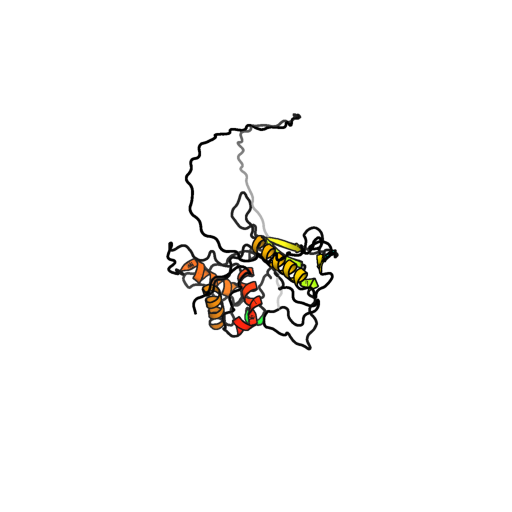2414 N N . ASP A 1 298 ? -5.681 -13.491 6.868 1.00 93.25 298 ASP A N 1
ATOM 2415 C CA . ASP A 1 298 ? -6.908 -14.282 6.685 1.00 93.25 298 ASP A CA 1
ATOM 2416 C C . ASP A 1 298 ? -6.905 -15.544 7.560 1.00 93.25 298 ASP A C 1
ATOM 2418 O O . ASP A 1 298 ? -7.953 -15.939 8.062 1.00 93.25 298 ASP A O 1
ATOM 2422 N N . ALA A 1 299 ? -5.728 -16.131 7.801 1.00 92.31 299 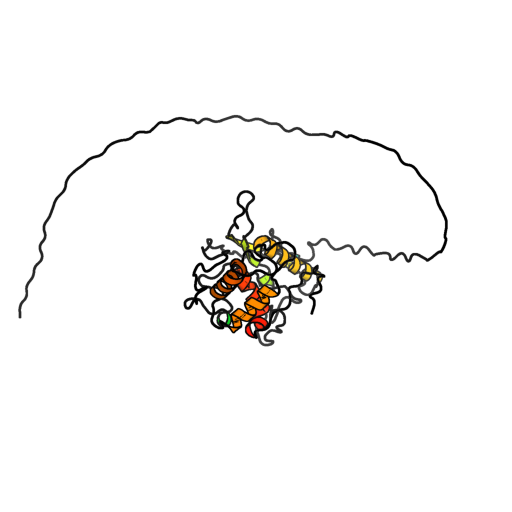ALA A N 1
ATOM 2423 C CA . ALA A 1 299 ? -5.536 -17.250 8.720 1.00 92.31 299 ALA A CA 1
ATOM 2424 C C . ALA A 1 299 ? -5.435 -16.833 10.205 1.00 92.31 299 ALA A C 1
ATOM 2426 O O . ALA A 1 299 ? -5.163 -17.683 11.050 1.00 92.31 299 ALA A O 1
ATOM 2427 N N . GLY A 1 300 ? -5.615 -15.546 10.535 1.00 92.69 300 GLY A N 1
ATOM 2428 C CA . GLY A 1 300 ? -5.521 -15.024 11.904 1.00 92.69 300 GLY A CA 1
ATOM 2429 C C . GLY A 1 300 ? -4.097 -14.941 12.469 1.00 92.69 300 GLY A C 1
ATOM 2430 O O . GLY A 1 300 ? -3.924 -14.695 13.661 1.00 92.69 300 GLY A O 1
ATOM 2431 N N . ASN A 1 301 ? -3.074 -15.137 11.635 1.00 93.75 301 ASN A N 1
ATOM 2432 C CA . ASN A 1 301 ? -1.673 -15.071 12.039 1.00 93.75 301 ASN A CA 1
ATOM 2433 C C . ASN A 1 301 ? -1.136 -13.639 11.952 1.00 93.75 301 ASN A C 1
ATOM 2435 O O . ASN A 1 301 ? -1.520 -12.858 11.081 1.00 93.75 301 ASN A O 1
ATOM 2439 N N . VAL A 1 302 ? -0.185 -13.320 12.828 1.00 94.00 302 VAL A N 1
ATOM 2440 C CA . VAL A 1 302 ? 0.540 -12.044 12.810 1.00 94.00 302 VAL A CA 1
ATOM 2441 C C . VAL A 1 302 ? 1.694 -12.147 11.807 1.00 94.00 302 VAL A C 1
ATOM 2443 O O . VAL A 1 302 ? 2.535 -13.037 11.964 1.00 94.00 302 VAL A O 1
ATOM 2446 N N . PRO A 1 303 ? 1.786 -11.269 10.793 1.00 91.06 303 PRO A N 1
ATOM 2447 C CA . PRO A 1 303 ? 2.916 -11.289 9.872 1.00 91.06 303 PRO A CA 1
ATOM 2448 C C . PRO A 1 303 ? 4.235 -10.908 10.561 1.00 91.06 303 PRO A C 1
ATOM 2450 O O . PRO A 1 303 ? 4.233 -10.127 11.526 1.00 91.06 303 PRO A O 1
ATOM 2453 N N . PRO A 1 304 ? 5.379 -11.409 10.059 1.00 85.69 304 PRO A N 1
ATOM 2454 C CA . PRO A 1 304 ? 6.686 -11.023 10.574 1.00 85.69 304 PRO A CA 1
ATOM 2455 C C . PRO A 1 304 ? 6.914 -9.516 10.403 1.00 85.69 304 PRO A C 1
ATOM 2457 O O . PRO A 1 304 ? 6.351 -8.884 9.510 1.00 85.69 304 PRO A O 1
ATOM 2460 N N . ALA A 1 305 ? 7.782 -8.937 11.234 1.00 76.12 305 ALA A N 1
ATOM 2461 C CA . ALA A 1 305 ? 8.242 -7.571 11.020 1.00 76.12 305 ALA A CA 1
ATOM 2462 C C . ALA A 1 305 ? 8.863 -7.419 9.620 1.00 76.12 305 ALA A C 1
ATOM 2464 O O . ALA A 1 305 ? 9.729 -8.214 9.240 1.00 76.12 305 ALA A O 1
ATOM 2465 N N . ASP A 1 306 ? 8.468 -6.377 8.878 1.00 65.06 306 ASP A N 1
ATOM 2466 C CA . ASP A 1 306 ? 9.179 -5.946 7.667 1.00 65.06 306 ASP A CA 1
ATOM 2467 C C . ASP A 1 306 ? 10.512 -5.315 8.089 1.00 65.06 306 ASP A C 1
ATOM 2469 O O . ASP A 1 306 ? 10.669 -4.095 8.166 1.00 65.06 306 ASP A O 1
ATOM 2473 N N . ARG A 1 307 ? 11.468 -6.178 8.455 1.00 55.00 307 ARG A N 1
ATOM 2474 C CA . ARG A 1 307 ? 12.811 -5.779 8.867 1.00 55.00 307 ARG A CA 1
ATOM 2475 C C . ARG A 1 307 ? 13.483 -5.099 7.686 1.00 55.00 307 ARG A C 1
ATOM 2477 O O . ARG A 1 307 ? 13.952 -5.750 6.748 1.00 55.00 307 ARG A O 1
ATOM 2484 N N . GLY A 1 308 ? 13.540 -3.771 7.743 1.00 45.22 308 GLY A N 1
ATOM 2485 C CA . GLY A 1 308 ? 14.360 -2.992 6.830 1.00 45.22 308 GLY A CA 1
ATOM 2486 C C . GLY A 1 308 ? 15.813 -3.483 6.894 1.00 45.22 308 GLY A C 1
ATOM 2487 O O . GLY A 1 308 ? 16.257 -3.921 7.955 1.00 45.22 308 GLY A O 1
ATOM 2488 N N . PRO A 1 309 ? 16.598 -3.384 5.806 1.00 40.94 309 PRO A N 1
ATOM 2489 C CA . PRO A 1 309 ? 17.938 -3.984 5.704 1.00 40.94 309 PRO A CA 1
ATOM 2490 C C . PRO A 1 309 ? 19.010 -3.416 6.664 1.00 40.94 309 PRO A C 1
ATOM 2492 O O . PRO A 1 309 ? 20.189 -3.721 6.512 1.00 40.94 309 PRO A O 1
ATOM 2495 N N . LYS A 1 310 ? 18.625 -2.580 7.636 1.00 33.56 310 LYS A N 1
ATOM 2496 C CA . LYS A 1 310 ? 19.478 -2.037 8.704 1.00 33.56 310 LYS A CA 1
ATOM 2497 C C . LYS A 1 310 ? 18.899 -2.220 10.114 1.00 33.56 310 LYS A C 1
ATOM 2499 O O . LYS A 1 310 ? 19.484 -1.703 11.060 1.00 33.56 310 LYS A O 1
ATOM 2504 N N . ASP A 1 311 ? 17.774 -2.917 10.272 1.00 38.12 311 ASP A N 1
ATOM 2505 C CA . ASP A 1 311 ? 17.203 -3.158 11.596 1.00 38.12 311 ASP A CA 1
ATOM 2506 C C . ASP A 1 311 ? 17.908 -4.339 12.282 1.00 38.12 311 ASP A C 1
ATOM 2508 O O . ASP A 1 311 ? 17.657 -5.509 11.988 1.00 38.12 311 ASP A O 1
ATOM 2512 N N . THR A 1 312 ? 18.847 -4.010 13.169 1.00 34.03 312 THR A N 1
ATOM 2513 C CA . THR A 1 312 ? 19.586 -4.965 14.005 1.00 34.03 312 THR A CA 1
ATOM 2514 C C . THR A 1 312 ? 18.950 -5.163 15.381 1.00 34.03 312 THR A C 1
ATOM 2516 O O . THR A 1 312 ? 19.531 -5.857 16.222 1.00 34.03 312 THR A O 1
ATOM 2519 N N . SER A 1 313 ? 17.769 -4.584 15.638 1.00 34.19 313 SER A N 1
ATOM 2520 C CA . SER A 1 313 ? 17.082 -4.779 16.910 1.00 34.19 313 SER A CA 1
ATOM 2521 C C . SER A 1 313 ? 16.619 -6.236 17.043 1.00 34.19 313 SER A C 1
ATOM 2523 O O . SER A 1 313 ? 15.874 -6.784 16.229 1.00 34.19 313 SER A O 1
ATOM 2525 N N . LYS A 1 314 ? 17.122 -6.915 18.078 1.00 32.88 314 LYS A N 1
ATOM 2526 C CA . LYS A 1 314 ? 16.630 -8.239 18.457 1.00 32.88 314 LYS A CA 1
ATOM 2527 C C . LYS A 1 314 ? 15.339 -8.047 19.243 1.00 32.88 314 LYS A C 1
ATOM 2529 O O . LYS A 1 314 ? 15.394 -7.670 20.413 1.00 32.88 314 LYS A O 1
ATOM 2534 N N . GLU A 1 315 ? 14.203 -8.349 18.623 1.00 41.84 315 GLU A N 1
ATOM 2535 C CA . GLU A 1 315 ? 12.963 -8.620 19.357 1.00 41.84 315 GLU A CA 1
ATOM 2536 C C . GLU A 1 315 ? 13.263 -9.688 20.424 1.00 41.84 315 GLU A C 1
ATOM 2538 O O . GLU A 1 315 ? 13.801 -10.760 20.114 1.00 41.84 315 GLU A O 1
ATOM 2543 N N . LYS A 1 316 ? 12.971 -9.383 21.695 1.00 31.77 316 LYS A N 1
ATOM 2544 C CA . LYS A 1 316 ? 12.991 -10.397 22.752 1.00 31.77 316 LYS A CA 1
ATOM 2545 C C . LYS A 1 316 ? 11.835 -11.361 22.486 1.00 31.77 316 LYS A C 1
ATOM 2547 O O . LYS A 1 316 ? 10.702 -10.915 22.326 1.00 31.77 316 LYS A O 1
ATOM 2552 N N . LYS A 1 317 ? 12.160 -12.653 22.412 1.00 31.83 317 LYS A N 1
ATOM 2553 C CA . LYS A 1 317 ? 11.179 -13.742 22.500 1.00 31.83 317 LYS A CA 1
ATOM 2554 C C . LYS A 1 317 ? 10.561 -13.790 23.894 1.00 31.83 317 LYS A C 1
ATOM 2556 O O . LYS A 1 317 ? 11.293 -13.421 24.841 1.00 31.83 317 LYS A O 1
#

Solvent-accessible surface area (backbone atoms only — not comparable to full-atom values): 21002 Å² total; per-residue (Å²): 131,85,90,81,90,90,86,85,94,80,89,86,92,83,90,83,90,86,86,88,84,89,87,84,88,84,89,86,88,89,87,84,89,83,87,81,90,82,86,87,82,88,80,90,83,88,83,89,86,82,88,88,89,83,92,84,88,85,84,88,84,92,80,94,73,86,80,77,82,76,77,73,75,77,74,78,74,70,70,88,63,82,57,45,43,80,47,85,71,77,94,72,86,76,71,82,74,56,93,79,54,83,37,60,56,64,52,87,48,93,89,46,64,65,89,47,87,92,41,49,27,21,73,86,55,72,46,42,53,84,77,68,74,79,60,40,79,66,62,70,74,64,74,39,58,61,35,51,43,70,51,71,100,45,81,44,46,88,89,48,73,74,44,62,50,73,69,47,48,56,27,28,41,44,34,34,48,49,55,96,88,46,81,59,57,63,42,42,69,46,76,49,45,38,59,87,90,48,29,46,43,64,72,55,43,64,47,62,65,63,42,48,55,52,40,50,55,49,53,52,50,49,44,60,32,50,58,65,75,85,81,50,72,66,56,44,48,48,54,16,48,48,44,65,78,40,59,66,42,13,40,62,40,52,29,18,48,52,18,41,46,40,56,60,78,51,75,70,90,51,100,76,62,89,64,83,78,36,96,52,48,28,48,68,55,51,44,50,56,46,63,56,41,39,72,40,34,73,70,54,37,65,72,78,78,87,69,53,102,78,64,79,79,76,80,82,130

Secondary structure (DSSP, 8-state):
----------------------------------------------------------------------------PPPTTTTEEE-PPP--PPPPPPTTTT-------TT-PPP-TTSPBHHHHTS--SSPPS-B------SSSEES--STT----TTSPPEEGGGGGEEEEEE-PBPSS--SB--EEEEEESSTTS-EEES-SS-HHHHHHHHHHHHHHHHHHH-PPPPPHHHHHHHHHHHHH-TT-BHHHHHHHHHHIIIII-----SS----S-----HHHHHHHHHHTHHHHHTTPPPPP---TT-------